Protein AF-Q6FP83-F1 (afdb_monomer_lite)

Organism: Candida glabrata (strain ATCC 2001 / BCRC 20586 / JCM 3761 / NBRC 0622 / NRRL Y-65 / CBS 138) (NCBI:txid284593)

Secondary structure (DSSP, 8-state):
-----SSHHHHHHHHHHHHHHHHHHHHHHHHHHHHHHHHHHHHHHHHHHHHHHHHHHHHHHHHHHHHHTTSSS---------------------------------------------------S-----HHHHHHHHHHHHHHHHHHHHHHHHHHHHHHHHHHHHT--SS-HHHHHHHHHHH-----HHHHHS---SSS---STT-HHHHHHHHHHHHHHHHHHHHHHHHHHHHHHTTTT--S--HHHHHHHHHHHHHHHHHHHHHHHHHHHHHHHHHHHHHHHHHHHHHHHHHHHHHHHHHHHHHHHHHHTTT-

Radius of gyration: 40.28 Å; chains: 1; bounding box: 97×78×116 Å

Sequence (316 aa):
MNDQEGDSDSELYEQYLEDRRRLQSREDAHEIQTSEEVLQRNLDETLSRVLRNWSQEIDNHHVRIRITGRRHENTNSNSHTNNSYNNGAATENRNNNYGNMLGINLPSHNSIGSNSNGVNQRTPFAQRPSFFRTLVRNLLVLNYLVLSLLFPFSLYNVLRSGFSTMTFSERDFTREILTYWYAIDTVDVISLIKPSTPETSDSGPGLGLLGKFHNIIVYYSLPIGEALLRRILNIDRSYTDTEEYPVSVGIYRMILGFFFRWYKKSIKIVTILVYLLYGIGGTTYLMIAGFFFSLCVGLTIVRRYKSTQQILSGLF

Foldseek 3Di:
DDDDPPCPVVVVVVVVVVVVVVVVVVVVVVVVVVVVVVVVVVVVVVVVVVVVVVVVVVVVVVVVVVVVVPPPPDDDDDDDDDDDDDDDDDDDDDDDDDDDDDDDDDDDDDDDDDDDPPDDDPPVPDPPVPVVVVVVVVVVVVVVVVCLVVVCVVLCVVLVVLCCVQCDPVDHPVVLLVCLVPVCPDPPLVCLVPVPPPPDDPPPPDNPVLVVLLVVLCVVCSVVSVVLVVVVVVLVVVPPPDPDDDPVSVVVNVVSVVVVVVVGVVSSVVSVVVSVCSSVVSVVVSVVVVVVSVVVSVVVVVVVVVVVVVVVVVVD

Structure (mmCIF, N/CA/C/O backbone):
data_AF-Q6FP83-F1
#
_entry.id   AF-Q6FP83-F1
#
loop_
_atom_site.group_PDB
_atom_site.id
_atom_site.type_symbol
_atom_site.label_atom_id
_atom_site.label_alt_id
_atom_site.label_comp_id
_atom_site.label_asym_id
_atom_site.label_entity_id
_atom_site.label_seq_id
_atom_site.pdbx_PDB_ins_code
_atom_site.Cartn_x
_atom_site.Cartn_y
_atom_site.Cartn_z
_atom_site.occupancy
_atom_site.B_iso_or_equiv
_atom_site.auth_seq_id
_atom_site.auth_comp_id
_atom_site.auth_asym_id
_atom_site.auth_atom_id
_atom_site.pdbx_PDB_model_num
ATOM 1 N N . MET A 1 1 ? 11.087 -46.315 59.057 1.00 45.75 1 MET A N 1
ATOM 2 C CA . MET A 1 1 ? 10.174 -47.213 58.322 1.00 45.75 1 MET A CA 1
ATOM 3 C C . MET A 1 1 ? 8.831 -46.514 58.304 1.00 45.75 1 MET A C 1
ATOM 5 O O . MET A 1 1 ? 8.312 -46.308 59.386 1.00 45.75 1 MET A O 1
ATOM 9 N N . ASN A 1 2 ? 8.252 -46.047 57.209 1.00 50.09 2 ASN A N 1
ATOM 10 C CA . ASN A 1 2 ? 8.616 -45.999 55.794 1.00 50.09 2 ASN A CA 1
ATOM 11 C C . ASN A 1 2 ? 7.761 -44.847 55.237 1.00 50.09 2 ASN A C 1
ATOM 13 O O . ASN A 1 2 ? 6.556 -45.024 55.128 1.00 50.09 2 ASN A O 1
ATOM 17 N N . ASP A 1 3 ? 8.362 -43.702 54.916 1.00 54.12 3 ASP A N 1
ATOM 18 C CA . ASP A 1 3 ? 7.678 -42.569 54.270 1.00 54.12 3 ASP A CA 1
ATOM 19 C C . ASP A 1 3 ? 8.275 -42.388 52.868 1.00 54.12 3 ASP A C 1
ATOM 21 O O . ASP A 1 3 ? 9.007 -41.437 52.603 1.00 54.12 3 ASP A O 1
ATOM 25 N N . GLN A 1 4 ? 8.069 -43.379 51.994 1.00 56.97 4 GLN A N 1
ATOM 26 C CA . GLN A 1 4 ? 8.695 -43.421 50.663 1.00 56.97 4 GLN A CA 1
ATOM 27 C C . GLN A 1 4 ? 7.754 -43.932 49.554 1.00 56.97 4 GLN A C 1
ATOM 29 O O . GLN A 1 4 ? 8.215 -44.451 48.546 1.00 56.97 4 GLN A O 1
ATOM 34 N N . GLU A 1 5 ? 6.435 -43.791 49.731 1.00 58.44 5 GLU A N 1
ATOM 35 C CA . GLU A 1 5 ? 5.413 -44.267 48.772 1.00 58.44 5 GLU A CA 1
ATOM 36 C C . GLU A 1 5 ? 4.682 -43.139 48.009 1.00 58.44 5 GLU A C 1
ATOM 38 O O . GLU A 1 5 ? 3.758 -43.413 47.254 1.00 58.44 5 GLU A O 1
ATOM 43 N N . GLY A 1 6 ? 5.089 -41.871 48.165 1.00 58.44 6 GLY A N 1
ATOM 44 C CA . GLY A 1 6 ? 4.377 -40.718 47.586 1.00 58.44 6 GLY A CA 1
ATOM 45 C C . GLY A 1 6 ? 4.839 -40.223 46.206 1.00 58.44 6 GLY A C 1
ATOM 46 O O . GLY A 1 6 ? 4.099 -39.471 45.579 1.00 58.44 6 GLY A O 1
ATOM 47 N N . ASP A 1 7 ? 6.024 -40.614 45.723 1.00 67.00 7 ASP A N 1
ATOM 48 C CA . ASP A 1 7 ? 6.615 -40.023 44.501 1.00 67.00 7 ASP A CA 1
ATOM 49 C C . ASP A 1 7 ? 6.247 -40.758 43.199 1.00 67.00 7 ASP A C 1
ATOM 51 O O . ASP A 1 7 ? 6.280 -40.164 42.121 1.00 67.00 7 ASP A O 1
ATOM 55 N N . SER A 1 8 ? 5.826 -42.027 43.273 1.00 74.06 8 SER A N 1
ATOM 56 C CA . SER A 1 8 ? 5.600 -42.847 42.070 1.00 74.06 8 SER A CA 1
ATOM 57 C C . SER A 1 8 ? 4.425 -42.368 41.207 1.00 74.06 8 SER A C 1
ATOM 59 O O . SER A 1 8 ? 4.464 -42.522 39.987 1.00 74.06 8 SER A O 1
ATOM 61 N N . ASP A 1 9 ? 3.385 -41.790 41.809 1.00 77.94 9 ASP A N 1
ATOM 62 C CA . ASP A 1 9 ? 2.198 -41.334 41.072 1.00 77.94 9 ASP A CA 1
ATOM 63 C C . ASP A 1 9 ? 2.436 -39.985 40.373 1.00 77.94 9 ASP A C 1
ATOM 65 O O . ASP A 1 9 ? 1.825 -39.694 39.341 1.00 77.94 9 ASP A O 1
ATOM 69 N N . SER A 1 10 ? 3.357 -39.173 40.904 1.00 82.81 10 SER A N 1
ATOM 70 C CA . SER A 1 10 ? 3.738 -37.892 40.303 1.00 82.81 10 SER A CA 1
ATOM 71 C C . SER A 1 10 ? 4.544 -38.101 39.021 1.00 82.81 10 SER A C 1
ATOM 73 O O . SER A 1 10 ? 4.262 -37.452 38.013 1.00 82.81 10 SER A O 1
ATOM 75 N N . GLU A 1 11 ? 5.491 -39.045 39.025 1.00 87.94 11 GLU A N 1
ATOM 76 C CA . GLU A 1 11 ? 6.290 -39.380 37.836 1.00 87.94 11 GLU A CA 1
ATOM 77 C C . GLU A 1 11 ? 5.415 -39.929 36.699 1.00 87.94 11 GLU A C 1
ATOM 79 O O . GLU A 1 11 ? 5.572 -39.548 35.538 1.00 87.94 11 GLU A O 1
ATOM 84 N N . LEU A 1 12 ? 4.428 -40.765 37.034 1.00 87.06 12 LEU A N 1
ATOM 85 C CA . LEU A 1 12 ? 3.508 -41.359 36.060 1.00 87.06 12 LEU A CA 1
ATOM 86 C C . LEU A 1 12 ? 2.598 -40.305 35.407 1.00 87.06 12 LEU A C 1
ATOM 88 O O . LEU A 1 12 ? 2.316 -40.366 34.206 1.00 87.06 12 LEU A O 1
ATOM 92 N N . TYR A 1 13 ? 2.167 -39.302 36.176 1.00 86.19 13 TYR A N 1
ATOM 93 C CA . TYR A 1 13 ? 1.385 -38.184 35.650 1.00 86.19 13 TYR A CA 1
ATOM 94 C C . TYR A 1 13 ? 2.222 -37.250 34.765 1.00 86.19 13 TYR A C 1
ATOM 96 O O . TYR A 1 13 ? 1.751 -36.799 33.717 1.00 86.19 13 TYR A O 1
ATOM 104 N N . GLU A 1 14 ? 3.471 -36.979 35.148 1.00 90.44 14 GLU A N 1
ATOM 105 C CA . GLU A 1 14 ? 4.378 -36.143 34.361 1.00 90.44 14 GLU A CA 1
ATOM 106 C C . GLU A 1 14 ? 4.742 -36.811 33.026 1.00 90.44 14 GLU A C 1
ATOM 108 O O . GLU A 1 14 ? 4.665 -36.169 31.974 1.00 90.44 14 GLU A O 1
ATOM 113 N N . GLN A 1 15 ? 4.982 -38.126 33.040 1.00 93.88 15 GLN A N 1
ATOM 114 C CA . GLN A 1 15 ? 5.195 -38.922 31.832 1.00 93.88 15 GLN A CA 1
ATOM 115 C C . GLN A 1 15 ? 3.973 -38.895 30.897 1.00 93.88 15 GLN A C 1
ATOM 117 O O . GLN A 1 15 ? 4.119 -38.706 29.688 1.00 93.88 15 GLN A O 1
ATOM 122 N N . TYR A 1 16 ? 2.756 -39.006 31.440 1.00 94.31 16 TYR A N 1
ATOM 123 C CA . TYR A 1 16 ? 1.525 -38.903 30.649 1.00 94.31 16 TYR A CA 1
ATOM 124 C C . TYR A 1 16 ? 1.357 -37.522 29.991 1.00 94.31 16 TYR A C 1
ATOM 126 O O . TYR A 1 16 ? 0.945 -37.420 28.831 1.00 94.31 16 TYR A O 1
ATOM 134 N N . LEU A 1 17 ? 1.687 -36.441 30.706 1.00 93.50 17 LEU A N 1
ATOM 135 C CA . LEU A 1 17 ? 1.636 -35.088 30.148 1.00 93.50 17 LEU A CA 1
ATOM 136 C C . LEU A 1 17 ? 2.657 -34.890 29.025 1.00 93.50 17 LEU A C 1
ATOM 138 O O . LEU A 1 17 ? 2.349 -34.207 28.043 1.00 93.50 17 LEU A O 1
ATOM 142 N N . GLU A 1 18 ? 3.850 -35.466 29.153 1.00 95.19 18 GLU A N 1
ATOM 143 C CA . GLU A 1 18 ? 4.883 -35.373 28.125 1.00 95.19 18 GLU A CA 1
ATOM 144 C C . GLU A 1 18 ? 4.493 -36.149 26.859 1.00 95.19 18 GLU A C 1
ATOM 146 O O . GLU A 1 18 ? 4.561 -35.594 25.757 1.00 95.19 18 GLU A O 1
ATOM 151 N N . ASP A 1 19 ? 3.981 -37.373 27.003 1.00 95.12 19 ASP A N 1
ATOM 152 C CA . ASP A 1 19 ? 3.487 -38.166 25.872 1.00 95.12 19 ASP A CA 1
ATOM 153 C C . ASP A 1 19 ? 2.321 -37.473 25.157 1.00 95.12 19 ASP A C 1
ATOM 155 O O . ASP A 1 19 ? 2.277 -37.433 23.923 1.00 95.12 19 ASP A O 1
ATOM 159 N N . ARG A 1 20 ? 1.420 -36.822 25.904 1.00 91.88 20 ARG A N 1
ATOM 160 C CA . ARG A 1 20 ? 0.328 -36.044 25.307 1.00 91.88 20 ARG A CA 1
ATOM 161 C C . ARG A 1 20 ? 0.839 -34.847 24.501 1.00 91.88 20 ARG A C 1
ATOM 163 O O . ARG A 1 20 ? 0.329 -34.598 23.410 1.00 91.88 20 ARG A O 1
ATOM 170 N N . ARG A 1 21 ? 1.861 -34.128 24.986 1.00 92.06 21 ARG A N 1
ATOM 171 C CA . ARG A 1 21 ? 2.485 -33.022 24.229 1.00 92.06 21 ARG A CA 1
ATOM 172 C C . ARG A 1 21 ? 3.183 -33.518 22.964 1.00 92.06 21 ARG A C 1
ATOM 174 O O . ARG A 1 21 ? 3.127 -32.836 21.946 1.00 92.06 21 ARG A O 1
ATOM 181 N N . ARG A 1 22 ? 3.822 -34.693 23.012 1.00 91.25 22 ARG A N 1
ATOM 182 C CA . ARG A 1 22 ? 4.475 -35.312 21.844 1.00 91.25 22 ARG A CA 1
ATOM 183 C C . ARG A 1 22 ? 3.477 -35.777 20.789 1.00 91.25 22 ARG A C 1
ATOM 185 O O . ARG A 1 22 ? 3.775 -35.693 19.604 1.00 91.25 22 ARG A O 1
ATOM 192 N N . LEU A 1 23 ? 2.311 -36.273 21.195 1.00 89.38 23 LEU A N 1
ATOM 193 C CA . LEU A 1 23 ? 1.243 -36.619 20.255 1.00 89.38 23 LEU A CA 1
ATOM 194 C C . LEU A 1 23 ? 0.670 -35.367 19.595 1.00 89.38 23 LEU A C 1
ATOM 196 O O . LEU A 1 23 ? 0.595 -35.310 18.372 1.00 89.38 23 LEU A O 1
ATOM 200 N N . GLN A 1 24 ? 0.379 -34.338 20.390 1.00 90.81 24 GLN A N 1
ATOM 201 C CA . GLN A 1 24 ? -0.173 -33.088 19.881 1.00 90.81 24 GLN A CA 1
ATOM 202 C C . GLN A 1 24 ? 0.783 -32.385 18.904 1.00 90.81 24 GLN A C 1
ATOM 204 O O . GLN A 1 24 ? 0.362 -31.961 17.836 1.00 90.81 24 GLN A O 1
ATOM 209 N N . SER A 1 25 ? 2.090 -32.356 19.189 1.00 86.12 25 SER A N 1
ATOM 210 C CA . SER A 1 25 ? 3.065 -31.765 18.261 1.00 86.12 25 SER A CA 1
ATOM 211 C C . SER A 1 25 ? 3.201 -32.533 16.940 1.00 86.12 25 SER A C 1
ATOM 213 O O . SER A 1 25 ? 3.532 -31.936 15.916 1.00 86.12 25 SER A O 1
ATOM 215 N N . ARG A 1 26 ? 2.939 -33.848 16.934 1.00 86.12 26 ARG A N 1
ATOM 216 C CA . ARG A 1 26 ? 2.910 -34.658 15.704 1.00 86.12 26 ARG A CA 1
ATOM 217 C C . ARG A 1 26 ? 1.626 -34.444 14.910 1.00 86.12 26 ARG A C 1
ATOM 219 O O . ARG A 1 26 ? 1.699 -34.419 13.685 1.00 86.12 26 ARG A O 1
ATOM 226 N N . GLU A 1 27 ? 0.489 -34.285 15.583 1.00 82.12 27 GLU A N 1
ATOM 227 C CA . GLU A 1 27 ? -0.784 -33.936 14.943 1.00 82.12 27 GLU A CA 1
ATOM 228 C C . GLU A 1 27 ? -0.704 -32.550 14.290 1.00 82.12 27 GLU A C 1
ATOM 230 O O . GLU A 1 27 ? -0.975 -32.440 13.095 1.00 82.12 27 GLU A O 1
ATOM 235 N N . ASP A 1 28 ? -0.193 -31.542 15.006 1.00 82.00 28 ASP A N 1
ATOM 236 C CA . ASP A 1 28 ? -0.003 -30.184 14.479 1.00 82.00 28 ASP A CA 1
ATOM 237 C C . ASP A 1 28 ? 0.947 -30.178 13.263 1.00 82.00 28 ASP A C 1
ATOM 239 O O . ASP A 1 28 ? 0.691 -29.516 12.257 1.00 82.00 28 ASP A O 1
ATOM 243 N N . ALA A 1 29 ? 2.035 -30.957 13.310 1.00 79.06 29 ALA A N 1
ATOM 244 C CA . ALA A 1 29 ? 2.966 -31.075 12.186 1.00 79.06 29 ALA A CA 1
ATOM 245 C C . ALA A 1 29 ? 2.329 -31.745 10.952 1.00 79.06 29 ALA A C 1
ATOM 247 O O . ALA A 1 29 ? 2.572 -31.313 9.823 1.00 79.06 29 ALA A O 1
ATOM 248 N N . HIS A 1 30 ? 1.493 -32.771 11.149 1.00 77.62 30 HIS A N 1
ATOM 249 C CA . HIS A 1 30 ? 0.765 -33.425 10.058 1.00 77.62 30 HIS A CA 1
ATOM 250 C C . HIS A 1 30 ? -0.338 -32.534 9.468 1.00 77.62 30 HIS A C 1
ATOM 252 O O . HIS A 1 30 ? -0.544 -32.547 8.251 1.00 77.62 30 HIS A O 1
ATOM 258 N N . GLU A 1 31 ? -1.027 -31.739 10.288 1.00 77.06 31 GLU A N 1
ATOM 259 C CA . GLU A 1 31 ? -2.046 -30.793 9.822 1.00 77.06 31 GLU A CA 1
ATOM 260 C C . GLU A 1 31 ? -1.419 -29.659 8.992 1.00 77.06 31 GLU A C 1
ATOM 262 O O . GLU A 1 31 ? -1.935 -29.304 7.931 1.00 77.06 31 GLU A O 1
ATOM 267 N N . ILE A 1 32 ? -0.244 -29.159 9.394 1.00 76.38 32 ILE A N 1
ATOM 268 C CA . ILE A 1 32 ? 0.507 -28.162 8.614 1.00 76.38 32 ILE A CA 1
ATOM 269 C C . ILE A 1 32 ? 0.953 -28.744 7.266 1.00 76.38 32 ILE A C 1
ATOM 271 O O . ILE A 1 32 ? 0.739 -28.114 6.230 1.00 76.38 32 ILE A O 1
ATOM 275 N N . GLN A 1 33 ? 1.509 -29.960 7.255 1.00 75.62 33 GLN A N 1
ATOM 276 C CA . GLN A 1 33 ? 2.001 -30.585 6.025 1.00 75.62 33 GLN A CA 1
ATOM 277 C C . GLN A 1 33 ? 0.866 -30.888 5.032 1.00 75.62 33 GLN A C 1
ATOM 279 O O . GLN A 1 33 ? 0.992 -30.631 3.836 1.00 75.62 33 GLN A O 1
ATOM 284 N N . THR A 1 34 ? -0.275 -31.379 5.523 1.00 76.69 34 THR A N 1
ATOM 285 C CA . THR A 1 34 ? -1.450 -31.644 4.675 1.00 76.69 34 THR A CA 1
ATOM 286 C C . THR A 1 34 ? -2.093 -30.359 4.153 1.00 76.69 34 THR A C 1
ATOM 288 O O . THR A 1 34 ? -2.501 -30.311 2.992 1.00 76.69 34 THR A O 1
ATOM 291 N N . SER A 1 35 ? -2.138 -29.294 4.959 1.00 80.00 35 SER A N 1
ATOM 292 C CA . SER A 1 35 ? -2.619 -27.975 4.530 1.00 80.00 35 SER A CA 1
ATOM 293 C C . SER A 1 35 ? -1.749 -27.381 3.417 1.00 80.00 35 SER A C 1
ATOM 295 O O . SER A 1 35 ? -2.275 -26.863 2.430 1.00 80.00 35 SER A O 1
ATOM 297 N N . GLU A 1 36 ? -0.424 -27.519 3.518 1.00 80.25 36 GLU A N 1
ATOM 298 C CA . GLU A 1 36 ? 0.512 -27.014 2.512 1.00 80.25 36 GLU A CA 1
ATOM 299 C C . GLU A 1 36 ? 0.402 -27.772 1.180 1.00 80.25 36 GLU A C 1
ATOM 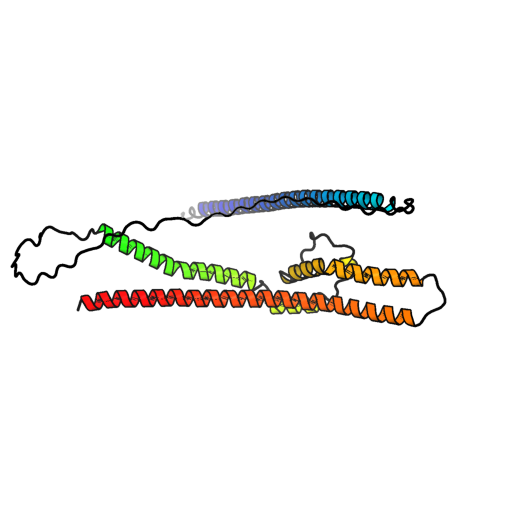301 O O . GLU A 1 36 ? 0.316 -27.143 0.123 1.00 80.25 36 GLU A O 1
ATOM 306 N N . GLU A 1 37 ? 0.304 -29.105 1.210 1.00 83.25 37 GLU A N 1
ATOM 307 C CA . GLU A 1 37 ? 0.103 -29.916 0.000 1.00 83.25 37 GLU A CA 1
ATOM 308 C C . GLU A 1 37 ? -1.227 -29.593 -0.700 1.00 83.25 37 GLU A C 1
ATOM 310 O O . GLU A 1 37 ? -1.285 -29.484 -1.929 1.00 83.25 37 GLU A O 1
ATOM 315 N N . VAL A 1 38 ? -2.306 -29.396 0.068 1.00 81.81 38 VAL A N 1
ATOM 316 C CA . VAL A 1 38 ? -3.616 -29.004 -0.478 1.00 81.81 38 VAL A CA 1
ATOM 317 C C . VAL A 1 38 ? -3.562 -27.597 -1.075 1.00 81.81 38 VAL A C 1
ATOM 319 O O . VAL A 1 38 ? -4.136 -27.362 -2.144 1.00 81.81 38 VAL A O 1
ATOM 322 N N . LEU A 1 39 ? -2.852 -26.666 -0.430 1.00 84.19 39 LEU A N 1
ATOM 323 C CA . LEU A 1 39 ? -2.671 -25.309 -0.938 1.00 84.19 39 LEU A CA 1
ATOM 324 C C . LEU A 1 39 ? -1.883 -25.315 -2.254 1.00 84.19 39 LEU A C 1
ATOM 326 O O . LEU A 1 39 ? -2.347 -24.727 -3.230 1.00 84.19 39 LEU A O 1
ATOM 330 N N . GLN A 1 40 ? -0.750 -26.023 -2.310 1.00 87.06 40 GLN A N 1
ATOM 331 C CA . GLN A 1 40 ? 0.076 -26.141 -3.517 1.00 87.06 40 GLN A CA 1
ATOM 332 C C . GLN A 1 40 ? -0.704 -26.768 -4.678 1.00 87.06 40 GLN A C 1
ATOM 334 O O . GLN A 1 40 ? -0.650 -26.270 -5.801 1.00 87.06 40 GLN A O 1
ATOM 339 N N . ARG A 1 41 ? -1.501 -27.809 -4.411 1.00 89.19 41 ARG A N 1
ATOM 340 C CA . ARG A 1 41 ? -2.322 -28.463 -5.438 1.00 89.19 41 ARG A CA 1
ATOM 341 C C . ARG A 1 41 ? -3.400 -27.536 -6.004 1.00 89.19 41 ARG A C 1
ATOM 343 O O . ARG A 1 41 ? -3.589 -27.489 -7.217 1.00 89.19 41 ARG A O 1
ATOM 350 N N . ASN A 1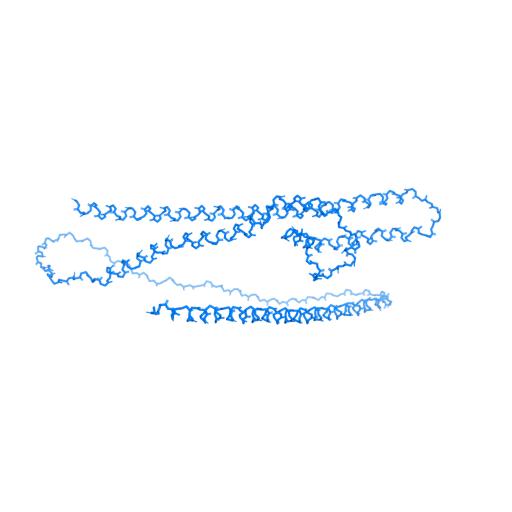 42 ? -4.083 -26.781 -5.142 1.00 86.94 42 ASN A N 1
ATOM 351 C CA . ASN A 1 42 ? -5.090 -25.804 -5.570 1.00 86.94 42 ASN A CA 1
ATOM 352 C C . ASN A 1 42 ? -4.472 -24.657 -6.379 1.00 86.94 42 ASN A C 1
ATOM 354 O O . ASN A 1 42 ? -5.079 -24.161 -7.333 1.00 86.94 42 ASN A O 1
ATOM 358 N N . LEU A 1 43 ? -3.270 -24.234 -5.997 1.00 86.50 43 LEU A N 1
ATOM 359 C CA . LEU A 1 43 ? -2.525 -23.178 -6.664 1.00 86.50 43 LEU A CA 1
ATOM 360 C C . LEU A 1 43 ? -2.118 -23.607 -8.081 1.00 86.50 43 LEU A C 1
ATOM 362 O O . LEU A 1 43 ? -2.425 -22.905 -9.044 1.00 86.50 43 LEU A O 1
ATOM 366 N N . ASP A 1 44 ? -1.557 -24.810 -8.220 1.00 89.25 44 ASP A N 1
ATOM 367 C CA . ASP A 1 44 ? -1.149 -25.384 -9.505 1.00 89.25 44 ASP A CA 1
ATOM 368 C C . ASP A 1 44 ? -2.355 -25.630 -10.432 1.00 89.25 44 ASP A C 1
ATOM 370 O O . ASP A 1 44 ? -2.336 -25.325 -11.632 1.00 89.25 44 ASP A O 1
ATOM 374 N N . GLU A 1 45 ? -3.485 -26.080 -9.876 1.00 91.50 45 GLU A N 1
ATOM 375 C CA . GLU A 1 45 ? -4.728 -26.219 -10.638 1.00 91.50 45 GLU A CA 1
ATOM 376 C C . GLU A 1 45 ? -5.270 -24.857 -11.113 1.00 91.50 45 GLU A C 1
ATOM 378 O O . GLU A 1 45 ? -5.763 -24.725 -12.238 1.00 91.50 45 GLU A O 1
ATOM 383 N N . THR A 1 46 ? -5.138 -23.812 -10.295 1.00 88.31 46 THR A N 1
ATOM 384 C CA . THR A 1 46 ? -5.576 -22.457 -10.653 1.00 88.31 46 THR A CA 1
ATOM 385 C C . THR A 1 46 ? -4.673 -21.847 -11.725 1.00 88.31 46 THR A C 1
ATOM 387 O O . THR A 1 46 ? -5.173 -21.336 -12.731 1.00 88.31 46 THR A O 1
ATOM 390 N N . LEU A 1 47 ? -3.351 -21.961 -11.574 1.00 86.50 47 LEU A N 1
ATOM 391 C CA . LEU A 1 47 ? -2.371 -21.498 -12.558 1.00 86.50 47 LEU A CA 1
ATOM 392 C C . LEU A 1 47 ? -2.560 -22.190 -13.907 1.00 86.50 47 LEU A C 1
ATOM 394 O O . LEU A 1 47 ? -2.630 -21.530 -14.945 1.00 86.50 47 LEU A O 1
ATOM 398 N N . SER A 1 48 ? -2.728 -23.510 -13.906 1.00 90.81 48 SER A N 1
ATOM 399 C CA . SER A 1 48 ? -2.931 -24.277 -15.136 1.00 90.81 48 SER A CA 1
ATOM 400 C C . SER A 1 48 ? -4.280 -23.995 -15.813 1.00 90.81 48 SER A C 1
ATOM 402 O O . SER A 1 48 ? -4.390 -24.135 -17.037 1.00 90.81 48 SER A O 1
ATOM 404 N N . ARG A 1 49 ? -5.310 -23.554 -15.075 1.00 90.31 49 ARG A N 1
ATOM 405 C CA . ARG A 1 49 ? -6.553 -23.014 -15.661 1.00 90.31 49 ARG A CA 1
ATOM 406 C C . ARG A 1 49 ? -6.330 -21.641 -16.295 1.00 90.31 49 ARG A C 1
ATOM 408 O O . ARG A 1 49 ? -6.762 -21.429 -17.426 1.00 90.31 49 ARG A O 1
ATOM 415 N N . VAL A 1 50 ? -5.629 -20.733 -15.614 1.00 86.62 50 VAL A N 1
ATOM 416 C CA . VAL A 1 50 ? -5.339 -19.381 -16.129 1.00 86.62 50 VAL A CA 1
ATOM 417 C C . VAL A 1 50 ? -4.473 -19.443 -17.388 1.00 86.62 50 VAL A C 1
ATOM 419 O O . VAL A 1 50 ? -4.804 -18.798 -18.382 1.00 86.62 50 VAL A O 1
ATOM 422 N N . LEU A 1 51 ? -3.422 -20.267 -17.385 1.00 87.81 51 LEU A N 1
ATOM 423 C CA . LEU A 1 51 ? -2.533 -20.452 -18.534 1.00 87.81 51 LEU A CA 1
ATOM 424 C C . LEU A 1 51 ? -3.268 -21.031 -19.748 1.00 87.81 51 LEU A C 1
ATOM 426 O O . LEU A 1 51 ? -3.072 -20.554 -20.865 1.00 87.81 51 LEU A O 1
ATOM 430 N N . ARG A 1 52 ? -4.161 -22.010 -19.542 1.00 90.56 52 ARG A N 1
ATOM 431 C CA . ARG A 1 52 ? -5.007 -22.545 -20.622 1.00 90.56 52 ARG A CA 1
ATOM 432 C C . ARG A 1 52 ? -5.929 -21.480 -21.205 1.00 90.56 52 ARG A C 1
ATOM 434 O O . ARG A 1 52 ? -6.029 -21.374 -22.425 1.00 90.56 52 ARG A O 1
ATOM 441 N N . ASN A 1 53 ? -6.546 -20.668 -20.350 1.00 92.50 53 ASN A N 1
ATOM 442 C CA . ASN A 1 53 ? -7.441 -19.602 -20.790 1.00 92.50 53 ASN A CA 1
ATOM 443 C C . ASN A 1 53 ? -6.686 -18.531 -21.602 1.00 92.50 53 ASN A C 1
ATOM 445 O O . ASN A 1 53 ? -7.149 -18.101 -22.653 1.00 92.50 53 ASN A O 1
ATOM 449 N N . TRP A 1 54 ? -5.476 -18.163 -21.168 1.00 84.00 54 TRP A N 1
ATOM 450 C CA . TRP A 1 54 ? -4.607 -17.234 -21.898 1.00 84.00 54 TRP A CA 1
ATOM 451 C C . TRP A 1 54 ? -4.144 -17.781 -23.249 1.00 84.00 54 TRP A C 1
ATOM 453 O O . TRP A 1 54 ? -4.172 -17.054 -24.240 1.00 84.00 54 TRP A O 1
ATOM 463 N N . SER A 1 55 ? -3.746 -19.055 -23.310 1.00 89.06 55 SER A N 1
ATOM 464 C CA . SER A 1 55 ? -3.362 -19.691 -24.575 1.00 89.06 55 SER A CA 1
ATOM 465 C C . SER A 1 55 ? -4.514 -19.654 -25.580 1.00 89.06 55 SER A C 1
ATOM 467 O O . SER A 1 55 ? -4.313 -19.297 -26.738 1.00 89.06 55 SER A O 1
ATOM 469 N N . GLN A 1 56 ? -5.734 -19.950 -25.122 1.00 91.31 56 GLN A N 1
ATOM 470 C CA . GLN A 1 56 ? -6.929 -19.919 -25.960 1.00 91.31 56 GLN A CA 1
ATOM 471 C C . GLN A 1 56 ? -7.260 -18.497 -26.453 1.00 91.31 56 GLN A C 1
ATOM 473 O O . GLN A 1 56 ? -7.658 -18.318 -27.605 1.00 91.31 56 GLN A O 1
ATOM 478 N N . GLU A 1 57 ? -7.053 -17.475 -25.619 1.00 85.81 57 GLU A N 1
ATOM 479 C CA . GLU A 1 57 ? -7.257 -16.069 -25.991 1.00 85.81 57 GLU A CA 1
ATOM 480 C C . GLU A 1 57 ? -6.250 -15.604 -27.063 1.00 85.81 57 GLU A C 1
ATOM 482 O O . GLU A 1 57 ? -6.623 -14.923 -28.022 1.00 85.81 57 GLU A O 1
ATOM 487 N N . ILE A 1 58 ? -4.980 -16.015 -26.949 1.00 79.56 58 ILE A N 1
ATOM 488 C CA . ILE A 1 58 ? -3.927 -15.704 -27.931 1.00 79.56 58 ILE A CA 1
ATOM 489 C C . ILE A 1 58 ? -4.240 -16.346 -29.288 1.00 79.56 58 ILE A C 1
ATOM 491 O O . ILE A 1 58 ? -4.147 -15.673 -30.322 1.00 79.56 58 ILE A O 1
ATOM 495 N N . ASP A 1 59 ? -4.667 -17.610 -29.295 1.00 83.62 59 ASP A N 1
ATOM 496 C CA . ASP A 1 59 ? -5.047 -18.313 -30.523 1.00 83.62 59 ASP A CA 1
ATOM 497 C C . ASP A 1 59 ? -6.252 -17.642 -31.202 1.00 83.62 59 ASP A C 1
ATOM 499 O O . ASP A 1 59 ? -6.236 -17.389 -32.414 1.00 83.62 59 ASP A O 1
ATOM 503 N N . ASN A 1 60 ? -7.259 -17.237 -30.421 1.00 79.19 60 ASN A N 1
ATOM 504 C CA . ASN A 1 60 ? -8.413 -16.486 -30.923 1.00 79.19 60 ASN A CA 1
ATOM 505 C C . ASN A 1 60 ? -8.010 -15.127 -31.526 1.00 79.19 60 ASN A C 1
ATOM 507 O O . ASN A 1 60 ? -8.521 -14.730 -32.581 1.00 79.19 60 ASN A O 1
ATOM 511 N N . HIS A 1 61 ? -7.059 -14.420 -30.910 1.00 74.31 61 HIS A N 1
ATOM 512 C CA . HIS A 1 61 ? -6.542 -13.157 -31.438 1.00 74.31 61 HIS A CA 1
ATOM 513 C C . HIS A 1 61 ? -5.750 -13.335 -32.741 1.00 74.31 61 HIS A C 1
ATOM 515 O O . HIS A 1 61 ? -5.911 -12.531 -33.668 1.00 74.31 61 HIS A O 1
ATOM 521 N N . HIS A 1 62 ? -4.954 -14.400 -32.871 1.00 68.38 62 HIS A N 1
ATOM 522 C CA . HIS A 1 62 ? -4.219 -14.688 -34.106 1.00 68.38 62 HIS A CA 1
ATOM 523 C C . HIS A 1 62 ? -5.139 -15.029 -35.284 1.00 68.38 62 HIS A C 1
ATOM 525 O O . HIS A 1 62 ? -4.888 -14.585 -36.412 1.00 68.38 62 HIS A O 1
ATOM 531 N N . VAL A 1 63 ? -6.241 -15.745 -35.039 1.00 66.69 63 VAL A N 1
ATOM 532 C CA . VAL A 1 63 ? -7.259 -16.015 -36.068 1.00 66.69 63 VAL A CA 1
ATOM 533 C C . VAL A 1 63 ? -7.934 -14.718 -36.521 1.00 66.69 63 VAL A C 1
ATOM 535 O O . VAL A 1 63 ? -8.132 -14.510 -37.721 1.00 66.69 63 VAL A O 1
ATOM 538 N N . ARG A 1 64 ? -8.209 -13.792 -35.594 1.00 57.47 64 ARG A N 1
ATOM 539 C CA . ARG A 1 64 ? -8.860 -12.514 -35.915 1.00 57.47 64 ARG A CA 1
ATOM 540 C C . ARG A 1 64 ? -7.999 -11.613 -36.807 1.00 57.47 64 ARG A C 1
ATOM 542 O O . ARG A 1 64 ? -8.540 -10.974 -37.703 1.00 57.47 64 ARG A O 1
ATOM 549 N N . ILE A 1 65 ? -6.675 -11.610 -36.624 1.00 58.91 65 ILE A N 1
ATOM 550 C CA . ILE A 1 65 ? -5.736 -10.804 -37.431 1.00 58.91 65 ILE A CA 1
ATOM 551 C C . ILE A 1 65 ? -5.570 -11.367 -38.856 1.00 58.91 65 ILE A C 1
ATOM 553 O O . ILE A 1 65 ? -5.425 -10.603 -39.813 1.00 58.91 65 ILE A O 1
ATOM 557 N N . ARG A 1 66 ? -5.659 -12.692 -39.048 1.00 54.62 66 ARG A N 1
ATOM 558 C CA . ARG A 1 66 ? -5.602 -13.295 -40.397 1.00 54.62 66 ARG A CA 1
ATOM 559 C C . ARG A 1 66 ? -6.823 -12.976 -41.261 1.00 54.62 66 ARG A C 1
ATOM 561 O O . ARG A 1 66 ? -6.688 -12.914 -42.481 1.00 54.62 66 ARG A O 1
ATOM 568 N N . ILE A 1 67 ? -7.993 -12.759 -40.661 1.00 55.16 67 ILE A N 1
ATOM 569 C CA . ILE A 1 67 ? -9.230 -12.483 -41.409 1.00 55.16 67 ILE A CA 1
ATOM 570 C C . ILE A 1 67 ? -9.277 -11.021 -41.891 1.00 55.16 67 ILE A C 1
ATOM 572 O O . ILE A 1 67 ? -9.773 -10.754 -42.984 1.00 55.16 67 ILE A O 1
ATOM 576 N N . THR A 1 68 ? -8.691 -10.074 -41.153 1.00 51.91 68 THR A N 1
ATOM 577 C CA . THR A 1 68 ? -8.578 -8.667 -41.585 1.00 51.91 68 THR A CA 1
ATOM 578 C C . THR A 1 68 ? -7.441 -8.416 -42.579 1.00 51.91 68 THR A C 1
ATOM 580 O O . THR A 1 68 ? -7.546 -7.499 -43.388 1.00 51.91 68 THR A O 1
ATOM 583 N N . GLY A 1 69 ? -6.390 -9.244 -42.591 1.00 48.22 69 GLY A N 1
ATOM 584 C CA . GLY A 1 69 ? -5.256 -9.098 -43.516 1.00 48.22 69 GLY A CA 1
ATOM 585 C C . GLY A 1 69 ? -5.503 -9.559 -44.960 1.00 48.22 69 GLY A C 1
ATOM 586 O O . GLY A 1 69 ? -4.687 -9.275 -45.829 1.00 48.22 69 GLY A O 1
ATOM 587 N N . ARG A 1 70 ? -6.616 -10.252 -45.248 1.00 45.09 70 ARG A N 1
ATOM 588 C CA . ARG A 1 70 ? -6.915 -10.810 -46.586 1.00 45.09 70 ARG A CA 1
ATOM 589 C C . ARG A 1 70 ? -8.059 -10.102 -47.324 1.00 45.09 70 ARG A C 1
ATOM 591 O O . ARG A 1 70 ? -8.594 -10.644 -48.284 1.00 45.09 70 ARG A O 1
ATOM 598 N N . ARG A 1 71 ? -8.445 -8.899 -46.878 1.00 46.16 71 ARG A N 1
ATOM 599 C CA . ARG A 1 71 ? -9.547 -8.104 -47.457 1.00 46.16 71 ARG A CA 1
ATOM 600 C C . ARG A 1 71 ? -9.094 -6.740 -47.999 1.00 46.16 71 ARG A C 1
ATOM 602 O O . ARG A 1 71 ? -9.862 -5.787 -47.967 1.00 46.16 71 ARG A O 1
ATOM 609 N N . HIS A 1 72 ? -7.853 -6.651 -48.481 1.00 45.22 72 HIS A N 1
ATOM 610 C CA . HIS A 1 72 ? -7.317 -5.458 -49.152 1.00 45.22 72 HIS A CA 1
ATOM 611 C C . HIS A 1 72 ? -6.809 -5.713 -50.578 1.00 45.22 72 HIS A C 1
ATOM 613 O O . HIS A 1 72 ? -6.127 -4.869 -51.148 1.00 45.22 72 HIS A O 1
ATOM 619 N N . GLU A 1 73 ? -7.210 -6.825 -51.191 1.00 48.50 73 GLU A N 1
ATOM 620 C CA . GLU A 1 73 ? -7.141 -6.975 -52.640 1.00 48.50 73 GLU A CA 1
ATOM 621 C C . GLU A 1 73 ? -8.561 -7.025 -53.193 1.00 48.50 73 GLU A C 1
ATOM 623 O O . GLU A 1 73 ? -9.341 -7.920 -52.876 1.00 48.50 73 GLU A O 1
ATOM 628 N N . ASN A 1 74 ? -8.843 -6.050 -54.055 1.00 51.38 74 ASN A N 1
ATOM 629 C CA . ASN A 1 74 ? -9.938 -6.036 -55.011 1.00 51.38 74 ASN A CA 1
ATOM 630 C C . ASN A 1 74 ? -11.310 -5.542 -54.512 1.00 51.38 74 ASN A C 1
ATOM 632 O O . ASN A 1 74 ? -12.239 -6.322 -54.347 1.00 51.38 74 ASN A O 1
ATOM 636 N N . THR A 1 75 ? -11.478 -4.217 -54.423 1.00 45.50 75 THR A N 1
ATOM 637 C CA . THR A 1 75 ? -12.712 -3.581 -54.921 1.00 45.50 75 THR A CA 1
ATOM 638 C C . THR A 1 75 ? -12.418 -2.192 -55.464 1.00 45.50 75 THR A C 1
ATOM 640 O O . THR A 1 75 ? -12.199 -1.227 -54.734 1.00 45.50 75 THR A O 1
ATOM 643 N N . ASN A 1 76 ? -12.415 -2.170 -56.790 1.00 44.50 76 ASN A N 1
ATOM 644 C CA . ASN A 1 76 ? -12.521 -1.033 -57.674 1.00 44.50 76 ASN A CA 1
ATOM 645 C C . ASN A 1 76 ? -13.782 -0.200 -57.371 1.00 44.50 76 ASN A C 1
ATOM 647 O O . ASN A 1 76 ? -14.799 -0.713 -56.903 1.00 44.50 76 ASN A O 1
ATOM 651 N N . SER A 1 77 ? -13.665 1.083 -57.679 1.00 47.69 77 SER A N 1
ATOM 652 C CA . SER A 1 77 ? -14.671 2.137 -57.718 1.00 47.69 77 SER A CA 1
ATOM 653 C C . SER A 1 77 ? -16.090 1.673 -58.066 1.00 47.69 77 SER A C 1
ATOM 655 O O . SER A 1 77 ? -16.316 1.111 -59.133 1.00 47.69 77 SER A O 1
ATOM 657 N N . ASN A 1 78 ? -17.061 2.016 -57.216 1.00 41.38 78 ASN A N 1
ATOM 658 C CA . ASN A 1 78 ? -18.295 2.642 -57.684 1.00 41.38 78 ASN A CA 1
ATOM 659 C C . ASN A 1 78 ? -19.056 3.303 -56.532 1.00 41.38 78 ASN A C 1
ATOM 661 O O . ASN A 1 78 ? -19.463 2.681 -55.554 1.00 41.38 78 ASN A O 1
ATOM 665 N N . SER A 1 79 ? -19.244 4.605 -56.701 1.00 49.38 79 SER A N 1
ATOM 666 C CA . SER A 1 79 ? -20.225 5.447 -56.037 1.00 49.38 79 SER A CA 1
ATOM 667 C C . SER A 1 79 ? -21.623 4.836 -56.084 1.00 49.38 79 SER A C 1
ATOM 669 O O . SER A 1 79 ? -22.105 4.568 -57.179 1.00 49.38 79 SER A O 1
ATOM 671 N N . HIS A 1 80 ? -22.316 4.762 -54.949 1.00 38.78 80 HIS A N 1
ATOM 672 C CA . HIS A 1 80 ? -23.757 5.012 -54.889 1.00 38.78 80 HIS A CA 1
ATOM 673 C C . HIS A 1 80 ? -24.155 5.471 -53.484 1.00 38.78 80 HIS A C 1
ATOM 675 O O . HIS A 1 80 ? -24.173 4.720 -52.513 1.00 38.78 80 HIS A O 1
ATOM 681 N N . THR A 1 81 ? -24.464 6.761 -53.418 1.00 47.03 81 THR A N 1
ATOM 682 C CA . THR A 1 81 ? -25.385 7.376 -52.470 1.00 47.03 81 THR A CA 1
ATOM 683 C C . THR A 1 81 ? -26.693 6.593 -52.429 1.00 47.03 81 THR A C 1
ATOM 685 O O . THR A 1 81 ? -27.282 6.377 -53.484 1.00 47.03 81 THR A O 1
ATOM 688 N N . ASN A 1 82 ? -27.187 6.249 -51.240 1.00 40.97 82 ASN A N 1
ATOM 689 C CA . ASN A 1 82 ? -28.626 6.162 -51.014 1.00 40.97 82 ASN A CA 1
ATOM 690 C C . ASN A 1 82 ? -28.977 6.398 -49.544 1.00 40.97 82 ASN A C 1
ATOM 692 O O . ASN A 1 82 ? -28.518 5.702 -48.641 1.00 40.97 82 ASN A O 1
ATOM 696 N N . ASN A 1 83 ? -29.819 7.415 -49.366 1.00 47.47 83 ASN A N 1
ATOM 697 C CA . ASN A 1 83 ? -30.631 7.686 -48.192 1.00 47.47 83 ASN A CA 1
ATOM 698 C C . ASN A 1 83 ? -31.391 6.435 -47.739 1.00 47.47 83 ASN A C 1
ATOM 700 O O . ASN A 1 83 ? -31.974 5.730 -48.562 1.00 47.47 83 ASN A O 1
ATOM 704 N N . SER A 1 84 ? -31.542 6.269 -46.426 1.00 40.22 84 SER A N 1
ATOM 705 C CA . SER A 1 84 ? -32.754 5.657 -45.890 1.00 40.22 84 SER A CA 1
ATOM 706 C C . SER A 1 84 ? -33.122 6.294 -44.554 1.00 40.22 84 SER A C 1
ATOM 708 O O . SER A 1 84 ? -32.439 6.137 -43.544 1.00 40.22 84 SER A O 1
ATOM 710 N N . TYR A 1 85 ? -34.201 7.069 -44.619 1.00 45.78 85 TYR A N 1
ATOM 711 C CA . TYR A 1 85 ? -35.029 7.500 -43.505 1.00 45.78 85 TYR A CA 1
ATOM 712 C C . TYR A 1 85 ? -35.740 6.288 -42.883 1.00 45.78 85 TYR A C 1
ATOM 714 O O . TYR A 1 85 ? -36.323 5.489 -43.608 1.00 45.78 85 TYR A O 1
ATOM 722 N N . ASN A 1 86 ? -35.783 6.222 -41.551 1.00 45.66 86 ASN A N 1
ATOM 723 C CA . ASN A 1 86 ? -36.869 5.607 -40.772 1.00 45.66 86 ASN A CA 1
ATOM 724 C C . ASN A 1 86 ? -36.778 6.190 -39.347 1.00 45.66 86 ASN A C 1
ATOM 726 O O . ASN A 1 86 ? -35.769 5.991 -38.682 1.00 45.66 86 ASN A O 1
ATOM 730 N N . ASN A 1 87 ? -37.607 7.151 -38.925 1.00 43.28 87 ASN A N 1
ATOM 731 C CA . ASN A 1 87 ? -39.030 7.093 -38.543 1.00 43.28 87 ASN A CA 1
ATOM 732 C C . ASN A 1 87 ? -39.401 6.011 -37.511 1.00 43.28 87 ASN A C 1
ATOM 734 O O . ASN A 1 87 ? -39.233 4.822 -37.755 1.00 43.28 87 ASN A O 1
ATOM 738 N N . GLY A 1 88 ? -39.987 6.479 -36.398 1.00 40.22 88 GLY A N 1
ATOM 739 C CA . GLY A 1 88 ? -40.596 5.708 -35.302 1.00 40.22 88 GLY A CA 1
ATOM 740 C C . GLY A 1 88 ? -40.192 6.293 -33.937 1.00 40.22 88 GLY A C 1
ATOM 741 O O . GLY A 1 88 ? -39.154 5.916 -33.417 1.00 40.22 88 GLY A O 1
ATOM 742 N N . ALA A 1 89 ? -40.784 7.367 -33.397 1.00 41.41 89 ALA A N 1
ATOM 743 C CA . ALA A 1 89 ? -42.168 7.572 -32.931 1.00 41.41 89 ALA A CA 1
ATOM 744 C C . ALA A 1 89 ? -42.585 6.659 -31.752 1.00 41.41 89 ALA A C 1
ATOM 746 O O . ALA A 1 89 ? -42.872 5.489 -31.973 1.00 41.41 89 ALA A O 1
ATOM 747 N N . ALA A 1 90 ? -42.632 7.235 -30.537 1.00 46.72 90 ALA A N 1
ATOM 748 C CA . ALA A 1 90 ? -43.524 6.935 -29.390 1.00 46.72 90 ALA A CA 1
ATOM 749 C C . ALA A 1 90 ? -43.020 7.751 -28.167 1.00 46.72 90 ALA A C 1
ATOM 751 O O . ALA A 1 90 ? -41.981 7.425 -27.607 1.00 46.72 90 ALA A O 1
ATOM 752 N N . THR A 1 91 ? -43.473 8.974 -27.864 1.00 43.53 91 THR A N 1
ATOM 753 C CA . THR A 1 91 ? -44.683 9.378 -27.103 1.00 43.53 91 THR A CA 1
ATOM 754 C C . THR A 1 91 ? -45.153 8.446 -25.979 1.00 43.53 91 THR A C 1
ATOM 756 O O . THR A 1 91 ? -45.860 7.486 -26.246 1.00 43.53 91 THR A O 1
ATOM 759 N N . GLU A 1 92 ? -44.873 8.844 -24.732 1.00 44.03 92 GLU A N 1
ATOM 760 C CA . GLU A 1 92 ? -45.669 8.647 -23.497 1.00 44.03 92 GLU A CA 1
ATOM 761 C C . GLU A 1 92 ? -45.015 9.581 -22.451 1.00 44.03 92 GLU A C 1
ATOM 763 O O . GLU A 1 92 ? -43.880 9.351 -22.056 1.00 44.03 92 GLU A O 1
ATOM 768 N N . ASN A 1 93 ? -45.482 10.777 -22.080 1.00 46.84 93 ASN A N 1
ATOM 769 C CA . ASN A 1 93 ? -46.775 11.284 -21.605 1.00 46.84 93 ASN A CA 1
ATOM 770 C C . ASN A 1 93 ? -47.519 10.409 -20.574 1.00 46.84 93 ASN A C 1
ATOM 772 O O . ASN A 1 93 ? -48.481 9.722 -20.899 1.00 46.84 93 ASN A O 1
ATOM 776 N N . ARG A 1 94 ? -47.108 10.520 -19.304 1.00 44.69 94 ARG A N 1
ATOM 777 C CA . ARG A 1 94 ? -47.936 10.264 -18.109 1.00 44.69 94 ARG A CA 1
ATOM 778 C C . ARG A 1 94 ? -47.765 11.464 -17.175 1.00 44.69 94 ARG A C 1
ATOM 780 O O . ARG A 1 94 ? -46.709 11.639 -16.586 1.00 44.69 94 ARG A O 1
ATOM 787 N N . ASN A 1 95 ? -48.615 12.475 -17.297 1.00 41.75 95 ASN A N 1
ATOM 788 C CA . ASN A 1 95 ? -49.954 12.610 -16.719 1.00 41.75 95 ASN A CA 1
ATOM 789 C C . ASN A 1 95 ? -49.941 12.775 -15.189 1.00 41.75 95 ASN A C 1
ATOM 791 O O . ASN A 1 95 ? -49.769 11.824 -14.429 1.00 41.75 95 ASN A O 1
ATOM 795 N N . ASN A 1 96 ? -50.173 14.026 -14.791 1.00 50.62 96 ASN A N 1
ATOM 796 C CA . ASN A 1 96 ? -50.728 14.441 -13.511 1.00 50.62 96 ASN A CA 1
ATOM 797 C C . ASN A 1 96 ? -52.060 13.717 -13.271 1.00 50.62 96 ASN A C 1
ATOM 799 O O . ASN A 1 96 ? -52.871 13.694 -14.193 1.00 50.62 96 ASN A O 1
ATOM 803 N N . ASN A 1 97 ? -52.341 13.234 -12.052 1.00 45.97 97 ASN A N 1
ATOM 804 C CA . ASN A 1 97 ? -53.634 13.525 -11.424 1.00 45.97 97 ASN A CA 1
ATOM 805 C C . ASN A 1 97 ? -53.860 13.016 -9.994 1.00 45.97 97 ASN A C 1
ATOM 807 O O . ASN A 1 97 ? -53.553 11.881 -9.657 1.00 45.97 97 ASN A O 1
ATOM 811 N N . TYR A 1 98 ? -54.545 13.903 -9.265 1.00 40.69 98 TYR A N 1
ATOM 812 C CA . TYR A 1 98 ? -55.532 13.731 -8.194 1.00 40.69 98 TYR A CA 1
ATOM 813 C C . TYR A 1 98 ? -55.197 12.941 -6.923 1.00 40.69 98 TYR A C 1
ATOM 815 O O . TYR A 1 98 ? -55.127 11.720 -6.895 1.00 40.69 98 TYR A O 1
ATOM 823 N N . GLY A 1 99 ? -55.194 13.685 -5.813 1.00 41.38 99 GLY A N 1
ATOM 824 C CA . GLY A 1 99 ? -55.319 13.141 -4.462 1.00 41.38 99 GLY A CA 1
ATOM 825 C C . GLY A 1 99 ? -55.515 14.200 -3.377 1.00 41.38 99 GLY A C 1
ATOM 826 O O . GLY A 1 99 ? -55.028 14.030 -2.268 1.00 41.38 99 GLY A O 1
ATOM 827 N N . ASN A 1 100 ? -56.188 15.308 -3.699 1.00 46.25 100 ASN A N 1
ATOM 828 C CA . ASN A 1 100 ? -56.635 16.307 -2.733 1.00 46.25 100 ASN A CA 1
ATOM 829 C C . ASN A 1 100 ? -58.053 15.918 -2.288 1.00 46.25 100 ASN A C 1
ATOM 831 O O . ASN A 1 100 ? -59.012 16.213 -2.997 1.00 46.25 100 ASN A O 1
ATOM 835 N N . MET A 1 101 ? -58.196 15.196 -1.174 1.00 41.72 101 MET A N 1
ATOM 836 C CA . MET A 1 101 ? -59.503 14.966 -0.551 1.00 41.72 101 MET A CA 1
ATOM 837 C C . MET A 1 101 ? -59.344 14.511 0.905 1.00 41.72 101 MET A C 1
ATOM 839 O O . MET A 1 101 ? -59.115 13.340 1.178 1.00 41.72 101 MET A O 1
ATOM 843 N N . LEU A 1 102 ? -59.431 15.466 1.831 1.00 49.53 102 LEU A N 1
ATOM 844 C CA . LEU A 1 102 ? -60.294 15.422 3.020 1.00 49.53 102 LEU A CA 1
ATOM 845 C C . LEU A 1 102 ? -60.048 16.694 3.833 1.00 49.53 102 LEU A C 1
ATOM 847 O O . LEU A 1 102 ? -59.258 16.743 4.772 1.00 49.53 102 LEU A O 1
ATOM 851 N N . GLY A 1 103 ? -60.761 17.744 3.431 1.00 37.81 103 GLY A N 1
ATOM 852 C CA . GLY A 1 103 ? -61.121 18.800 4.356 1.00 37.81 103 GLY A CA 1
ATOM 853 C C . GLY A 1 103 ? -62.127 18.254 5.363 1.00 37.81 103 GLY A C 1
ATOM 854 O O . GLY A 1 103 ? -63.152 17.695 4.981 1.00 37.81 103 GLY A O 1
ATOM 855 N N . ILE A 1 104 ? -61.848 18.463 6.644 1.00 45.03 104 ILE A N 1
ATOM 856 C CA . ILE A 1 104 ? -62.889 18.639 7.652 1.00 45.03 104 ILE A CA 1
ATOM 857 C C . ILE A 1 104 ? -62.629 20.014 8.253 1.00 45.03 104 ILE A C 1
ATOM 859 O O . ILE A 1 104 ? -61.712 20.220 9.043 1.00 45.03 104 ILE A O 1
ATOM 863 N N . ASN A 1 105 ? -63.410 20.970 7.763 1.00 43.38 105 ASN A N 1
ATOM 864 C CA . ASN A 1 105 ? -63.523 22.313 8.296 1.00 43.38 105 ASN A CA 1
ATOM 865 C C . ASN A 1 105 ? -64.593 22.324 9.400 1.00 43.38 105 ASN A C 1
ATOM 867 O O . ASN A 1 105 ? -65.687 21.805 9.188 1.00 43.38 105 ASN A O 1
ATOM 871 N N . LEU A 1 106 ? -64.274 23.066 10.468 1.00 43.72 106 LEU A N 1
ATOM 872 C CA . LEU A 1 106 ? -65.151 23.768 11.425 1.00 43.72 106 LEU A CA 1
ATOM 873 C C . LEU A 1 106 ? -65.864 22.982 12.557 1.00 43.72 106 LEU A C 1
ATOM 875 O O . LEU A 1 106 ? -66.170 21.807 12.385 1.00 43.72 106 LEU A O 1
ATOM 879 N N . PRO A 1 107 ? -66.243 23.652 13.681 1.00 53.38 107 PRO A N 1
ATOM 880 C CA . PRO A 1 107 ? -65.985 25.051 14.045 1.00 53.38 107 PRO A CA 1
ATOM 881 C C . PRO A 1 107 ? -65.389 25.295 15.445 1.00 53.38 107 PRO A C 1
ATOM 883 O O . PRO A 1 107 ? -65.519 24.520 16.388 1.00 53.38 107 PRO A O 1
ATOM 886 N N . SER A 1 108 ? -64.799 26.486 15.546 1.00 49.84 108 SER A N 1
ATOM 887 C CA . SER A 1 108 ? -64.686 27.305 16.752 1.00 49.84 108 SER A CA 1
ATOM 888 C C . SER A 1 108 ? -65.968 27.280 17.594 1.00 49.84 108 SER A C 1
ATOM 890 O O . SER A 1 108 ? -67.041 27.620 17.096 1.00 49.84 108 SER A O 1
ATOM 892 N N . HIS A 1 109 ? -65.835 26.963 18.882 1.00 41.91 109 HIS A N 1
ATOM 893 C CA . HIS A 1 109 ? -66.758 27.452 19.897 1.00 41.91 109 HIS A CA 1
ATOM 894 C C . HIS A 1 109 ? -65.975 27.876 21.140 1.00 41.91 109 HIS A C 1
ATOM 896 O O . HIS A 1 109 ? -65.498 27.063 21.928 1.00 41.91 109 HIS A O 1
ATOM 902 N N . ASN A 1 110 ? -65.866 29.194 21.299 1.00 49.25 110 ASN A N 1
ATOM 903 C CA . ASN A 1 110 ? -65.717 29.827 22.598 1.00 49.25 110 ASN A CA 1
ATOM 904 C C . ASN A 1 110 ? -66.903 29.398 23.474 1.00 49.25 110 ASN A 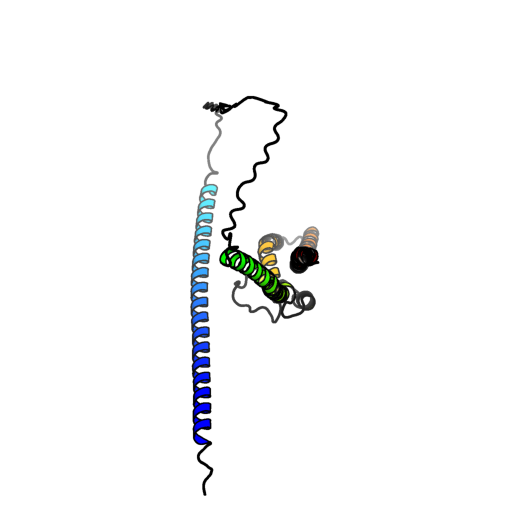C 1
ATOM 906 O O . ASN A 1 110 ? -68.057 29.653 23.124 1.00 49.25 110 ASN A O 1
ATOM 910 N N . SER A 1 111 ? -66.624 28.807 24.630 1.00 43.59 111 SER A N 1
ATOM 911 C CA . SER A 1 111 ? -67.548 28.816 25.761 1.00 43.59 111 SER A CA 1
ATOM 912 C C . SER A 1 111 ? -66.768 29.125 27.030 1.00 43.59 111 SER A C 1
ATOM 914 O O . SER A 1 111 ? -66.043 28.300 27.584 1.00 43.59 111 SER A O 1
ATOM 916 N N . ILE A 1 112 ? -66.934 30.373 27.441 1.00 46.19 112 ILE A N 1
ATOM 917 C CA . ILE A 1 112 ? -66.708 30.885 28.781 1.00 46.19 112 ILE A CA 1
ATOM 918 C C . ILE A 1 112 ? -67.519 30.048 29.779 1.00 46.19 112 ILE A C 1
ATOM 920 O O . ILE A 1 112 ? -68.715 29.857 29.589 1.00 46.19 112 ILE A O 1
ATOM 924 N N . GLY A 1 113 ? -66.859 29.648 30.868 1.00 43.66 113 GLY A N 1
ATOM 925 C CA . GLY A 1 113 ? -67.475 29.473 32.181 1.00 43.66 113 GLY A CA 1
ATOM 926 C C . GLY A 1 113 ? -68.198 28.153 32.443 1.00 43.66 113 GLY A C 1
ATOM 927 O O . GLY A 1 113 ? -69.322 27.954 32.008 1.00 43.66 113 GLY A O 1
ATOM 928 N N . SER A 1 114 ? -67.617 27.326 33.313 1.00 40.31 114 SER A N 1
ATOM 929 C CA . SER A 1 114 ? -68.361 26.811 34.467 1.00 40.31 114 SER A CA 1
ATOM 930 C C . SER A 1 114 ? -67.410 26.192 35.488 1.00 40.31 114 SER A C 1
ATOM 932 O O . SER A 1 114 ? -66.714 25.216 35.215 1.00 40.31 114 SER A O 1
ATOM 934 N N . ASN A 1 115 ? -67.410 26.783 36.681 1.00 50.06 115 ASN A N 1
ATOM 935 C CA . ASN A 1 115 ? -67.032 26.129 37.922 1.00 50.06 115 ASN A CA 1
ATOM 936 C C . ASN A 1 115 ? -67.791 24.803 38.047 1.00 50.06 115 ASN A C 1
ATOM 938 O O . ASN A 1 115 ? -68.981 24.792 38.354 1.00 50.06 115 ASN A O 1
ATOM 942 N N . SER A 1 116 ? -67.087 23.686 37.918 1.00 44.03 116 SER A N 1
ATOM 943 C CA . SER A 1 116 ? -67.527 22.430 38.511 1.00 44.03 116 SER A CA 1
ATOM 944 C C . SER A 1 116 ? -66.440 21.936 39.448 1.00 44.03 116 SER A C 1
ATOM 946 O O . SER A 1 116 ? -65.437 21.361 39.024 1.00 44.03 116 SER A O 1
ATOM 948 N N . ASN A 1 117 ? -66.682 22.168 40.738 1.00 49.03 117 ASN A N 1
ATOM 949 C CA . ASN A 1 117 ? -66.159 21.375 41.839 1.00 49.03 117 ASN A CA 1
ATOM 950 C C . ASN A 1 117 ? -66.542 19.906 41.602 1.00 49.03 117 ASN A C 1
ATOM 952 O O . ASN A 1 117 ? -67.546 19.412 42.105 1.00 49.03 117 ASN A O 1
ATOM 956 N N . GLY A 1 118 ? -65.750 19.229 40.778 1.00 42.56 118 GLY A N 1
ATOM 957 C CA . GLY A 1 118 ? -65.808 17.801 40.519 1.00 42.56 118 GLY A CA 1
ATOM 958 C C . GLY A 1 118 ? -64.806 17.095 41.411 1.00 42.56 118 GLY A C 1
ATOM 959 O O . GLY A 1 118 ? -63.792 16.582 40.947 1.00 42.56 118 GLY A O 1
ATOM 960 N N . VAL A 1 119 ? -65.094 17.086 42.712 1.00 53.69 119 VAL A N 1
ATOM 961 C CA . VAL A 1 119 ? -64.647 16.008 43.589 1.00 53.69 119 VAL A CA 1
ATOM 962 C C . VAL A 1 119 ? -65.146 14.725 42.942 1.00 53.69 119 VAL A C 1
ATOM 964 O O . VAL A 1 119 ? -66.348 14.492 42.944 1.00 53.69 119 VAL A O 1
ATOM 967 N N . ASN A 1 120 ? -64.257 13.932 42.345 1.00 40.75 120 ASN A N 1
ATOM 968 C CA . ASN A 1 120 ? -64.329 12.484 42.457 1.00 40.75 120 ASN A CA 1
ATOM 969 C C . ASN A 1 120 ? -63.094 11.777 41.901 1.00 40.75 120 ASN A C 1
ATOM 971 O O . ASN A 1 120 ? -62.709 11.911 40.745 1.00 40.75 120 ASN A O 1
ATOM 975 N N . GLN A 1 121 ? -62.578 10.927 42.785 1.00 47.94 121 GLN A N 1
ATOM 976 C CA . GLN A 1 121 ? -61.921 9.669 42.468 1.00 47.94 121 GLN A CA 1
ATOM 977 C C . GLN A 1 121 ? -60.491 9.781 41.940 1.00 47.94 121 GLN A C 1
ATOM 979 O O . GLN A 1 121 ? -60.121 9.284 40.881 1.00 47.94 121 GLN A O 1
ATOM 984 N N . ARG A 1 122 ? -59.621 10.240 42.850 1.00 44.62 122 ARG A N 1
ATOM 985 C CA . ARG A 1 122 ? -58.400 9.472 43.126 1.00 44.62 122 ARG A CA 1
ATOM 986 C C . ARG A 1 122 ? -58.814 8.018 43.361 1.00 44.62 122 ARG A C 1
ATOM 988 O O . ARG A 1 122 ? -59.276 7.690 44.447 1.00 44.62 122 ARG A O 1
ATOM 995 N N . THR A 1 123 ? -58.675 7.156 42.361 1.00 49.53 123 THR A N 1
ATOM 996 C CA . THR A 1 123 ? -58.598 5.712 42.587 1.00 49.53 123 THR A CA 1
ATOM 997 C C . THR A 1 123 ? -57.340 5.457 43.424 1.00 49.53 123 THR A C 1
ATOM 999 O O . THR A 1 123 ? -56.239 5.683 42.917 1.00 49.53 123 THR A O 1
ATOM 1002 N N . PRO A 1 124 ? -57.441 5.002 44.687 1.00 49.94 124 PRO A N 1
ATOM 1003 C CA . PRO A 1 124 ? -56.274 4.692 45.511 1.00 49.94 124 PRO A CA 1
ATOM 1004 C C . PRO A 1 124 ? -55.738 3.279 45.224 1.00 49.94 124 PRO A C 1
ATOM 1006 O O . PRO A 1 124 ? -54.850 2.783 45.913 1.00 49.94 124 PRO A O 1
ATOM 1009 N N . PHE A 1 125 ? -56.250 2.621 44.181 1.00 44.34 125 PHE A N 1
ATOM 1010 C CA . PHE A 1 125 ? -55.761 1.334 43.720 1.00 44.34 125 PHE A CA 1
ATOM 1011 C C . PHE A 1 125 ? -54.534 1.529 42.841 1.00 44.34 125 PHE A C 1
ATOM 1013 O O . PHE A 1 125 ? -54.611 1.634 41.622 1.00 44.34 125 PHE A O 1
ATOM 1020 N N . ALA A 1 126 ? -53.390 1.572 43.518 1.00 50.00 126 ALA A N 1
ATOM 1021 C CA . ALA A 1 126 ? -52.243 0.763 43.147 1.00 50.00 126 ALA A CA 1
ATOM 1022 C C . ALA A 1 126 ? -51.971 0.677 41.635 1.00 50.00 126 ALA A C 1
ATOM 1024 O O . ALA A 1 126 ? -51.935 -0.410 41.060 1.00 50.00 126 ALA A O 1
ATOM 1025 N N . GLN A 1 127 ? -51.621 1.801 41.009 1.00 52.34 127 GLN A N 1
ATOM 1026 C CA . GLN A 1 127 ? -50.616 1.722 39.954 1.00 52.34 127 GLN A CA 1
ATOM 1027 C C . GLN A 1 127 ? -49.307 1.338 40.644 1.00 52.34 127 GLN A C 1
ATOM 1029 O O . GLN A 1 127 ? -48.457 2.183 40.905 1.00 52.34 127 GLN A O 1
ATOM 1034 N N . ARG A 1 128 ? -49.165 0.058 41.024 1.00 53.59 128 ARG A N 1
ATOM 1035 C CA . ARG A 1 128 ? -47.860 -0.501 41.362 1.00 53.59 128 ARG A CA 1
ATOM 1036 C C . ARG A 1 128 ? -47.008 -0.211 40.129 1.00 53.59 128 ARG A C 1
ATOM 1038 O O . ARG A 1 128 ? -47.335 -0.755 39.070 1.00 53.59 128 ARG A O 1
ATOM 1045 N N . PRO A 1 129 ? -45.990 0.666 40.207 1.00 56.12 129 PRO A N 1
ATOM 1046 C CA . PRO A 1 129 ? -45.095 0.856 39.082 1.00 56.12 129 PRO A CA 1
ATOM 1047 C C . PRO A 1 129 ? -44.562 -0.534 38.783 1.00 56.12 129 PRO A C 1
ATOM 1049 O O . PRO A 1 129 ? -43.999 -1.175 39.671 1.00 56.12 129 PRO A O 1
ATOM 1052 N N . SER A 1 130 ? -44.885 -1.069 37.602 1.00 66.88 130 SER A N 1
ATOM 1053 C CA . SER A 1 130 ? -44.603 -2.467 37.304 1.00 66.88 130 SER A CA 1
ATOM 1054 C C . SER A 1 130 ? -43.104 -2.649 37.485 1.00 66.88 130 SER A C 1
ATOM 1056 O O . SER A 1 130 ? -42.325 -2.112 36.692 1.00 66.88 130 SER A O 1
ATOM 1058 N N . PHE A 1 131 ? -42.707 -3.347 38.548 1.00 76.06 131 PHE A N 1
ATOM 1059 C CA . PHE A 1 131 ? -41.306 -3.579 38.894 1.00 76.06 131 PHE A CA 1
ATOM 1060 C C . PHE A 1 131 ? -40.540 -4.091 37.673 1.00 76.06 131 PHE A C 1
ATOM 1062 O O . PHE A 1 131 ? -39.408 -3.692 37.426 1.00 76.06 131 PHE A O 1
ATOM 1069 N N . PHE A 1 132 ? -41.231 -4.867 36.839 1.00 72.31 132 PHE A N 1
ATOM 1070 C CA . PHE A 1 132 ? -40.763 -5.358 35.557 1.00 72.31 132 PHE A CA 1
ATOM 1071 C C . PHE A 1 132 ? -40.367 -4.257 34.559 1.00 72.31 132 PHE A C 1
ATOM 1073 O O . PHE A 1 132 ? -39.310 -4.344 33.953 1.00 72.31 132 PHE A O 1
ATOM 1080 N N . ARG A 1 133 ? -41.142 -3.176 34.406 1.00 75.06 133 ARG A N 1
ATOM 1081 C CA . ARG A 1 133 ? -40.805 -2.062 33.494 1.00 75.06 133 ARG A CA 1
ATOM 1082 C C . ARG A 1 133 ? -39.605 -1.259 33.992 1.00 75.06 133 ARG A C 1
ATOM 1084 O O . ARG A 1 133 ? -38.791 -0.827 33.179 1.00 75.06 133 ARG A O 1
ATOM 1091 N N . THR A 1 134 ? -39.462 -1.094 35.307 1.00 75.56 134 THR A N 1
ATOM 1092 C CA . THR A 1 134 ? -38.274 -0.469 35.913 1.00 75.56 134 THR A CA 1
ATOM 1093 C C . THR A 1 134 ? -37.047 -1.364 35.759 1.00 75.56 134 THR A C 1
ATOM 1095 O O . THR A 1 134 ? -35.984 -0.878 35.385 1.00 75.56 134 THR A O 1
ATOM 1098 N N . LEU A 1 135 ? -37.201 -2.676 35.959 1.00 74.62 135 LEU A N 1
ATOM 1099 C CA . LEU A 1 135 ? -36.140 -3.663 35.780 1.00 74.62 135 LEU A CA 1
ATOM 1100 C C . LEU A 1 135 ? -35.697 -3.739 34.319 1.00 74.62 135 LEU A C 1
ATOM 1102 O O . LEU A 1 135 ? -34.510 -3.618 34.056 1.00 74.62 135 LEU A O 1
ATOM 1106 N N . VAL A 1 136 ? -36.626 -3.824 33.363 1.00 74.19 136 VAL A N 1
ATOM 1107 C CA . VAL A 1 136 ? -36.325 -3.812 31.922 1.00 74.19 136 VAL A CA 1
ATOM 1108 C C . VAL A 1 136 ? -35.636 -2.512 31.519 1.00 74.19 136 VAL A C 1
ATOM 1110 O O . VAL A 1 136 ? -34.648 -2.554 30.795 1.00 74.19 136 VAL A O 1
ATOM 1113 N N . ARG A 1 137 ? -36.083 -1.353 32.024 1.00 79.56 137 ARG A N 1
ATOM 1114 C CA . ARG A 1 137 ? -35.418 -0.065 31.763 1.00 79.56 137 ARG A CA 1
ATOM 1115 C C . ARG A 1 137 ? -34.000 -0.030 32.337 1.00 79.56 137 ARG A C 1
ATOM 1117 O O . ARG A 1 137 ? -33.094 0.436 31.652 1.00 79.56 137 ARG A O 1
ATOM 1124 N N . ASN A 1 138 ? -33.801 -0.540 33.552 1.00 75.75 138 ASN A N 1
ATOM 1125 C CA . ASN A 1 138 ? -32.486 -0.629 34.186 1.00 75.75 138 ASN A CA 1
ATOM 1126 C C . ASN A 1 138 ? -31.575 -1.641 33.483 1.00 75.75 138 ASN A C 1
ATOM 1128 O O . ASN A 1 138 ? -30.388 -1.376 33.344 1.00 75.75 138 ASN A O 1
ATOM 1132 N N . LEU A 1 139 ? -32.122 -2.743 32.971 1.00 72.56 139 LEU A N 1
ATOM 1133 C CA . LEU A 1 139 ? -31.390 -3.773 32.238 1.00 72.56 139 LEU A CA 1
ATOM 1134 C C . LEU A 1 139 ? -31.004 -3.294 30.831 1.00 72.56 139 LEU A C 1
ATOM 1136 O O . LEU A 1 139 ? -29.892 -3.548 30.390 1.00 72.56 139 LEU A O 1
ATOM 1140 N N . LEU A 1 140 ? -31.852 -2.502 30.165 1.00 77.69 140 LEU A N 1
ATOM 1141 C CA . LEU A 1 140 ? -31.510 -1.794 28.921 1.00 77.69 140 LEU A CA 1
ATOM 1142 C C . LEU A 1 140 ? -30.433 -0.730 29.152 1.00 77.69 140 LEU A C 1
ATOM 1144 O O . LEU A 1 140 ? -29.510 -0.586 28.357 1.00 77.69 140 LEU A O 1
ATOM 1148 N N . VAL A 1 141 ? -30.536 0.007 30.260 1.00 81.44 141 VAL A N 1
ATOM 1149 C CA . VAL A 1 141 ? -29.535 0.987 30.694 1.00 81.44 141 VAL A CA 1
ATOM 1150 C C . VAL A 1 141 ? -28.202 0.317 31.014 1.00 81.44 141 VAL A C 1
ATOM 1152 O O . VAL A 1 141 ? -27.170 0.865 30.635 1.00 81.44 141 VAL A O 1
ATOM 1155 N N . LEU A 1 142 ? -28.232 -0.841 31.675 1.00 79.62 142 LEU A N 1
ATOM 1156 C CA . LEU A 1 142 ? -27.062 -1.649 31.992 1.00 79.62 142 LEU A CA 1
ATOM 1157 C C . LEU A 1 142 ? -26.460 -2.238 30.723 1.00 79.62 142 LEU A C 1
ATOM 1159 O O . LEU A 1 142 ? -25.258 -2.147 30.558 1.00 79.62 142 LEU A O 1
ATOM 1163 N N . ASN A 1 143 ? -27.269 -2.736 29.789 1.00 73.81 143 ASN A N 1
ATOM 1164 C CA . ASN A 1 143 ? -26.776 -3.225 28.506 1.00 73.81 143 ASN A CA 1
ATOM 1165 C C . ASN A 1 143 ? -26.106 -2.094 27.711 1.00 73.81 143 ASN A C 1
ATOM 1167 O O . ASN A 1 143 ? -24.997 -2.264 27.235 1.00 73.81 143 ASN A O 1
ATOM 1171 N N . TYR A 1 144 ? -26.690 -0.891 27.678 1.00 76.62 144 TYR A N 1
ATOM 1172 C CA . TYR A 1 144 ? -26.032 0.288 27.099 1.00 76.62 144 TYR A CA 1
ATOM 1173 C C . TYR A 1 144 ? -24.748 0.691 27.833 1.00 76.62 144 TYR A C 1
ATOM 1175 O O . TYR A 1 144 ? -23.823 1.185 27.199 1.00 76.62 144 TYR A O 1
ATOM 1183 N N . LEU A 1 145 ? -24.683 0.515 29.154 1.00 74.31 145 LEU A N 1
ATOM 1184 C CA . LEU A 1 145 ? -23.494 0.820 29.950 1.00 74.31 145 LEU A CA 1
ATOM 1185 C C . LEU A 1 145 ? -22.396 -0.210 29.692 1.00 74.31 145 LEU A C 1
ATOM 1187 O O . LEU A 1 145 ? -21.266 0.174 29.432 1.00 74.31 145 LEU A O 1
ATOM 1191 N N . VAL A 1 146 ? -22.747 -1.494 29.680 1.00 76.25 146 VAL A N 1
ATOM 1192 C CA . VAL A 1 146 ? -21.867 -2.610 29.330 1.00 76.25 146 VAL A CA 1
ATOM 1193 C C . VAL A 1 146 ? -21.375 -2.449 27.901 1.00 76.25 146 VAL A C 1
ATOM 1195 O O . VAL A 1 146 ? -20.180 -2.549 27.686 1.00 76.25 146 VAL A O 1
ATOM 1198 N N . LEU A 1 147 ? -22.234 -2.099 26.941 1.00 76.69 147 LEU A N 1
ATOM 1199 C CA . LEU A 1 147 ? -21.824 -1.824 25.564 1.00 76.69 147 LEU A CA 1
ATOM 1200 C C . LEU A 1 147 ? -20.920 -0.589 25.503 1.00 76.69 147 LEU A C 1
ATOM 1202 O O . LEU A 1 147 ? -19.886 -0.626 24.857 1.00 76.69 147 LEU A O 1
ATOM 1206 N N . SER A 1 148 ? -21.236 0.473 26.247 1.00 75.25 148 SER A N 1
ATOM 1207 C CA . SER A 1 148 ? -20.389 1.668 26.341 1.00 75.25 148 SER A CA 1
ATOM 1208 C C . SER A 1 148 ? -19.051 1.416 27.050 1.00 75.25 148 SER A C 1
ATOM 1210 O O . SER A 1 148 ? -18.136 2.218 26.878 1.00 75.25 148 SER A O 1
ATOM 1212 N N . LEU A 1 149 ? -18.935 0.340 27.835 1.00 76.06 149 LEU A N 1
ATOM 1213 C CA . LEU A 1 149 ? -17.736 -0.036 28.585 1.00 76.06 149 LEU A CA 1
ATOM 1214 C C . LEU A 1 149 ? -16.919 -1.103 27.839 1.00 76.06 149 LEU A C 1
ATOM 1216 O O . LEU A 1 149 ? -15.702 -1.000 27.810 1.00 76.06 149 LEU A O 1
ATOM 1220 N N . LEU A 1 150 ? -17.554 -2.059 27.153 1.00 77.81 150 LEU A N 1
ATOM 1221 C CA . LEU A 1 150 ? -16.898 -3.052 26.292 1.00 77.81 150 LEU A CA 1
ATOM 1222 C C . LEU A 1 150 ? -16.474 -2.478 24.943 1.00 77.81 150 LEU A C 1
ATOM 1224 O O . LEU A 1 150 ? -15.462 -2.905 24.394 1.00 77.81 150 LEU A O 1
ATOM 1228 N N . PHE A 1 151 ? -17.226 -1.524 24.394 1.00 76.19 151 PHE A N 1
ATOM 1229 C CA . PHE A 1 151 ? -16.897 -0.917 23.112 1.00 76.19 151 PHE A CA 1
ATOM 1230 C C . PHE A 1 151 ? -15.497 -0.276 23.103 1.00 76.19 151 PHE A C 1
ATOM 1232 O O . PHE A 1 151 ? -14.768 -0.591 22.166 1.00 76.19 151 PHE A O 1
ATOM 1239 N N . PRO A 1 152 ? -15.041 0.489 24.126 1.00 72.25 152 PRO A N 1
ATOM 1240 C CA . PRO A 1 152 ? -13.654 0.955 24.196 1.00 72.25 152 PRO A CA 1
ATOM 1241 C C . PRO A 1 152 ? -12.629 -0.174 24.190 1.00 72.25 152 PRO A C 1
ATOM 1243 O O . PRO A 1 152 ? -11.588 -0.010 23.572 1.00 72.25 152 PRO A O 1
ATOM 1246 N N . PHE A 1 153 ? -12.900 -1.313 24.834 1.00 73.75 153 PHE A N 1
ATOM 1247 C CA . PHE A 1 153 ? -11.984 -2.458 24.813 1.00 73.75 153 PHE A CA 1
ATOM 1248 C C . PHE A 1 153 ? -11.952 -3.132 23.441 1.00 73.75 153 PHE A C 1
ATOM 1250 O O . PHE A 1 153 ? -10.873 -3.432 22.936 1.00 73.75 153 PHE A O 1
ATOM 1257 N N . SER A 1 154 ? -13.110 -3.324 22.801 1.00 78.19 154 SER A N 1
ATOM 1258 C CA . SER A 1 154 ? -13.169 -3.878 21.444 1.00 78.19 154 SER A CA 1
ATOM 1259 C C . SER A 1 154 ? -12.499 -2.944 20.437 1.00 78.19 154 SER A C 1
ATOM 1261 O O . SER A 1 154 ? -11.710 -3.389 19.611 1.00 78.19 154 SER A O 1
ATOM 1263 N N . LEU A 1 155 ? -12.736 -1.637 20.570 1.00 75.50 155 LEU A N 1
ATOM 1264 C CA . LEU A 1 155 ? -12.154 -0.618 19.721 1.00 75.50 155 LEU A CA 1
ATOM 1265 C C . LEU A 1 155 ? -10.660 -0.508 19.991 1.00 75.50 155 LEU A C 1
ATOM 1267 O O . LEU A 1 155 ? -9.902 -0.464 19.043 1.00 75.50 155 LEU A O 1
ATOM 1271 N N . TYR A 1 156 ? -10.210 -0.532 21.245 1.00 76.31 156 TYR A N 1
ATOM 1272 C CA . TYR A 1 156 ? -8.788 -0.569 21.578 1.00 76.31 156 TYR A CA 1
ATOM 1273 C C . TYR A 1 156 ? -8.115 -1.804 20.988 1.00 76.31 156 TYR A C 1
ATOM 1275 O O . TYR A 1 156 ? -7.031 -1.678 20.443 1.00 76.31 156 TYR A O 1
ATOM 1283 N N . ASN A 1 157 ? -8.750 -2.975 21.026 1.00 78.50 157 ASN A N 1
ATOM 1284 C CA . ASN A 1 157 ? -8.194 -4.187 20.427 1.00 78.50 157 ASN A CA 1
ATOM 1285 C C . ASN A 1 157 ? -8.148 -4.105 18.896 1.00 78.50 157 ASN A C 1
ATOM 1287 O O . ASN A 1 157 ? -7.134 -4.467 18.308 1.00 78.50 157 ASN A O 1
ATOM 1291 N N . VAL A 1 158 ? -9.191 -3.574 18.252 1.00 76.94 158 VAL A N 1
ATOM 1292 C CA . VAL A 1 158 ? -9.222 -3.346 16.797 1.00 76.94 158 VAL A CA 1
ATOM 1293 C C . VAL A 1 158 ? -8.229 -2.262 16.385 1.00 76.94 158 VAL A C 1
ATOM 1295 O O . VAL A 1 158 ? -7.532 -2.424 15.393 1.00 76.94 158 VAL A O 1
ATOM 1298 N N . LEU A 1 159 ? -8.112 -1.181 17.155 1.00 72.25 159 LEU A N 1
ATOM 1299 C CA . LEU A 1 159 ? -7.141 -0.115 16.939 1.00 72.25 159 LEU A CA 1
ATOM 1300 C C . LEU A 1 159 ? -5.731 -0.635 17.188 1.00 72.25 159 LEU A C 1
ATOM 1302 O O . LEU A 1 159 ? -4.869 -0.353 16.384 1.00 72.25 159 LEU A O 1
ATOM 1306 N N . ARG A 1 160 ? -5.473 -1.410 18.245 1.00 71.69 160 ARG A N 1
ATOM 1307 C CA . ARG A 1 160 ? -4.157 -1.986 18.563 1.00 71.69 160 ARG A CA 1
ATOM 1308 C C . ARG A 1 160 ? -3.739 -3.014 17.524 1.00 71.69 160 ARG A C 1
ATOM 1310 O O . ARG A 1 160 ? -2.600 -2.969 17.083 1.00 71.69 160 ARG A O 1
ATOM 1317 N N . SER A 1 161 ? -4.646 -3.898 17.116 1.00 69.94 161 SER A N 1
ATOM 1318 C CA . SER A 1 161 ? -4.425 -4.813 15.995 1.00 69.94 161 SER A CA 1
ATOM 1319 C C . SER A 1 161 ? -4.195 -4.021 14.706 1.00 69.94 161 SER A C 1
ATOM 1321 O O . SER A 1 161 ? -3.199 -4.239 14.033 1.00 69.94 161 SER A O 1
ATOM 1323 N N . GLY A 1 162 ? -5.018 -3.008 14.432 1.00 67.12 162 GLY A N 1
ATOM 1324 C CA . GLY A 1 162 ? -4.866 -2.104 13.296 1.00 67.12 162 GLY A CA 1
ATOM 1325 C C . GLY A 1 162 ? -3.531 -1.359 13.301 1.00 67.12 162 GLY A C 1
ATOM 1326 O O . GLY A 1 162 ? -2.830 -1.382 12.304 1.00 67.12 162 GLY A O 1
ATOM 1327 N N . PHE A 1 163 ? -3.111 -0.771 14.419 1.00 66.44 163 PHE A N 1
ATOM 1328 C CA . PHE A 1 163 ? -1.816 -0.112 14.591 1.00 66.44 163 PHE A CA 1
ATOM 1329 C C . PHE A 1 163 ? -0.676 -1.123 14.425 1.00 66.44 163 PHE A C 1
ATOM 1331 O O . PHE A 1 163 ? 0.276 -0.842 13.700 1.00 66.44 163 PHE A O 1
ATOM 1338 N N . SER A 1 164 ? -0.795 -2.314 15.013 1.00 65.69 164 SER A N 1
ATOM 1339 C CA . SER A 1 164 ? 0.189 -3.398 14.907 1.00 65.69 164 SER A CA 1
ATOM 1340 C C . SER A 1 164 ? 0.266 -4.044 13.523 1.00 65.69 164 SER A C 1
ATOM 1342 O O . SER A 1 164 ? 1.158 -4.846 13.290 1.00 65.69 164 SER A O 1
ATOM 1344 N N . THR A 1 165 ? -0.673 -3.765 12.622 1.00 64.88 165 THR A N 1
ATOM 1345 C CA . THR A 1 165 ? -0.670 -4.322 11.262 1.00 64.88 165 THR A CA 1
ATOM 1346 C C . THR A 1 165 ? -0.487 -3.238 10.193 1.00 64.88 165 THR A C 1
ATOM 1348 O O . THR A 1 165 ? 0.104 -3.504 9.152 1.00 64.88 165 THR A O 1
ATOM 1351 N N . MET A 1 166 ? -0.954 -2.006 10.429 1.00 60.50 166 MET A N 1
ATOM 1352 C CA . MET A 1 166 ? -0.839 -0.874 9.493 1.00 60.50 166 MET A CA 1
ATOM 1353 C C . MET A 1 166 ? 0.341 0.056 9.768 1.00 60.50 166 MET A C 1
ATOM 1355 O O . MET A 1 166 ? 0.864 0.636 8.823 1.00 60.50 166 MET A O 1
ATOM 1359 N N . THR A 1 167 ? 0.716 0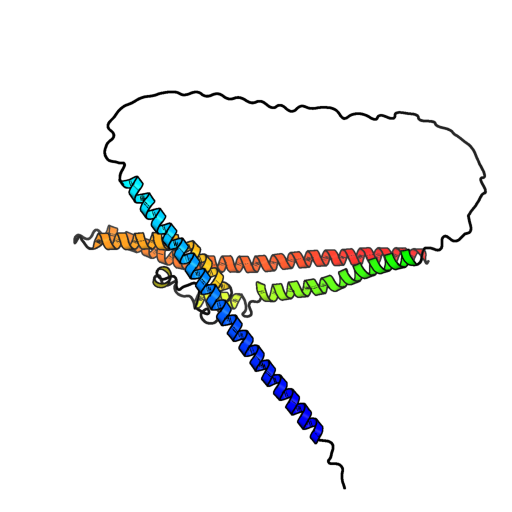.275 11.029 1.00 58.47 167 THR A N 1
ATOM 1360 C CA . THR A 1 167 ? 1.670 1.348 11.392 1.00 58.47 167 THR A CA 1
ATOM 1361 C C . THR A 1 167 ? 2.962 0.822 11.995 1.00 58.47 167 THR A C 1
ATOM 1363 O O . THR A 1 167 ? 4.026 1.390 11.772 1.00 58.47 167 THR A O 1
ATOM 1366 N N . PHE A 1 168 ? 2.870 -0.305 12.691 1.00 51.75 168 PHE A N 1
ATOM 1367 C CA . PHE A 1 168 ? 3.990 -1.119 13.102 1.00 51.75 168 PHE A CA 1
ATOM 1368 C C . PHE A 1 168 ? 3.955 -2.358 12.223 1.00 51.75 168 PHE A C 1
ATOM 1370 O O . PHE A 1 168 ? 3.394 -3.373 12.609 1.00 51.75 168 PHE A O 1
ATOM 1377 N N . SER A 1 169 ? 4.560 -2.300 11.035 1.00 54.69 169 SER A N 1
ATOM 1378 C CA . SER A 1 169 ? 5.213 -3.529 10.581 1.00 54.69 169 SER A CA 1
ATOM 1379 C C . SER A 1 169 ? 6.084 -4.020 11.751 1.00 54.69 169 SER A C 1
ATOM 1381 O O . SER A 1 169 ? 6.628 -3.196 12.492 1.00 54.69 169 SER A O 1
ATOM 1383 N N . GLU A 1 170 ? 6.222 -5.331 11.955 1.00 54.88 170 GLU A N 1
ATOM 1384 C CA . GLU A 1 170 ? 7.115 -5.911 12.977 1.00 54.88 170 GLU A CA 1
ATOM 1385 C C . GLU A 1 170 ? 8.546 -5.331 12.933 1.00 54.88 170 GLU A C 1
ATOM 1387 O O . GLU A 1 170 ? 9.326 -5.494 13.872 1.00 54.88 170 GLU A O 1
ATOM 1392 N N . ARG A 1 171 ? 8.895 -4.620 11.852 1.00 58.31 171 ARG A N 1
ATOM 1393 C CA . ARG A 1 171 ? 10.074 -3.771 11.713 1.00 58.31 171 ARG A CA 1
ATOM 1394 C C . ARG A 1 171 ? 9.622 -2.327 11.483 1.00 58.31 171 ARG A C 1
ATOM 1396 O O . ARG A 1 171 ? 8.822 -2.081 10.589 1.00 58.31 171 ARG A O 1
ATOM 1403 N N . ASP A 1 172 ? 10.158 -1.380 12.258 1.00 73.38 172 ASP A N 1
ATOM 1404 C CA . ASP A 1 172 ? 9.891 0.063 12.131 1.00 73.38 172 ASP A CA 1
ATOM 1405 C C . ASP A 1 172 ? 9.671 0.495 10.672 1.00 73.38 172 ASP A C 1
ATOM 1407 O O . ASP A 1 172 ? 10.545 0.303 9.824 1.00 73.38 172 ASP A O 1
ATOM 1411 N N . PHE A 1 173 ? 8.527 1.119 10.385 1.00 76.62 173 PHE A N 1
ATOM 1412 C CA . PHE A 1 173 ? 8.130 1.569 9.044 1.00 76.62 173 PHE A CA 1
ATOM 1413 C C . PHE A 1 173 ? 9.250 2.337 8.312 1.00 76.62 173 PHE A C 1
ATOM 1415 O O . PHE A 1 173 ? 9.539 2.108 7.137 1.00 76.62 173 PHE A O 1
ATOM 1422 N N . THR A 1 174 ? 9.953 3.211 9.036 1.00 80.25 174 THR A N 1
ATOM 1423 C CA . THR A 1 174 ? 11.100 3.978 8.528 1.00 80.25 174 THR A CA 1
ATOM 1424 C C . THR A 1 174 ? 12.289 3.085 8.174 1.00 80.25 174 THR A C 1
ATOM 1426 O O . THR A 1 174 ? 12.986 3.337 7.191 1.00 80.25 174 THR A O 1
ATOM 1429 N N . ARG A 1 175 ? 12.525 2.030 8.960 1.00 83.81 175 ARG A N 1
ATOM 1430 C CA . ARG A 1 175 ? 13.595 1.061 8.722 1.00 83.81 175 ARG A CA 1
ATOM 1431 C C . ARG A 1 175 ? 13.309 0.242 7.475 1.00 83.81 175 ARG A C 1
ATOM 1433 O O . ARG A 1 175 ? 14.226 0.058 6.690 1.00 83.81 175 ARG A O 1
ATOM 1440 N N . GLU A 1 176 ? 12.065 -0.171 7.240 1.00 81.94 176 GLU A N 1
ATOM 1441 C CA . GLU A 1 176 ? 11.695 -0.837 5.986 1.00 81.94 176 GLU A CA 1
ATOM 1442 C C . GLU A 1 176 ? 11.925 0.057 4.767 1.00 81.94 176 GLU A C 1
ATOM 1444 O O . GLU A 1 176 ? 12.491 -0.405 3.780 1.00 81.94 176 GLU A O 1
ATOM 1449 N N . ILE A 1 177 ? 11.561 1.342 4.841 1.00 86.06 177 ILE A N 1
ATOM 1450 C CA . ILE A 1 177 ? 11.813 2.300 3.754 1.00 86.06 177 ILE A CA 1
ATOM 1451 C C . ILE A 1 177 ? 13.315 2.474 3.512 1.00 86.06 177 ILE A C 1
ATOM 1453 O O . ILE A 1 177 ? 13.756 2.452 2.364 1.00 86.06 177 ILE A O 1
ATOM 1457 N N . LEU A 1 178 ? 14.110 2.627 4.574 1.00 86.06 178 LEU A N 1
ATOM 1458 C CA . LEU A 1 178 ? 15.567 2.759 4.478 1.00 86.06 178 LEU A CA 1
ATOM 1459 C C . LEU A 1 178 ? 16.214 1.493 3.913 1.00 86.06 178 LEU A C 1
ATOM 1461 O O . LEU A 1 178 ? 17.054 1.573 3.018 1.00 86.06 178 LEU A O 1
ATOM 1465 N N . THR A 1 179 ? 15.799 0.324 4.404 1.00 84.88 179 THR A N 1
ATOM 1466 C CA . THR A 1 179 ? 16.254 -0.967 3.893 1.00 84.88 179 THR A CA 1
ATOM 1467 C C . THR A 1 179 ? 15.858 -1.129 2.433 1.00 84.88 179 THR A C 1
ATOM 1469 O O . THR A 1 179 ? 16.702 -1.512 1.642 1.00 84.88 179 THR A O 1
ATOM 1472 N N . TYR A 1 180 ? 14.644 -0.765 2.029 1.00 85.69 180 TYR A N 1
ATOM 1473 C CA . TYR A 1 180 ? 14.219 -0.798 0.629 1.00 85.69 180 TYR A CA 1
ATOM 1474 C C . TYR A 1 180 ? 15.031 0.159 -0.252 1.00 85.69 180 TYR A C 1
ATOM 1476 O O . TYR A 1 180 ? 15.456 -0.221 -1.342 1.00 85.69 180 TYR A O 1
ATOM 1484 N N . TRP A 1 181 ? 15.294 1.379 0.226 1.00 86.06 181 TRP A N 1
ATOM 1485 C CA . TRP A 1 181 ? 16.079 2.375 -0.506 1.00 86.06 181 TRP A CA 1
ATOM 1486 C C . TRP A 1 181 ? 17.513 1.907 -0.768 1.00 86.06 181 TRP A C 1
ATOM 1488 O O . TRP A 1 181 ? 18.050 2.166 -1.844 1.00 86.06 181 TRP A O 1
ATOM 1498 N N . TYR A 1 182 ? 18.115 1.222 0.208 1.00 83.44 182 TYR A N 1
ATOM 1499 C CA . TYR A 1 182 ? 19.501 0.762 0.144 1.00 83.44 182 TYR A CA 1
ATOM 1500 C C . TYR A 1 182 ? 19.659 -0.635 -0.477 1.00 83.44 182 TYR A C 1
ATOM 1502 O O . TYR A 1 182 ? 20.607 -0.870 -1.216 1.00 83.44 182 TYR A O 1
ATOM 1510 N N . ALA A 1 183 ? 18.750 -1.570 -0.185 1.00 74.88 183 ALA A N 1
ATOM 1511 C CA . ALA A 1 183 ? 18.880 -2.979 -0.564 1.00 74.88 183 ALA A CA 1
ATOM 1512 C C . ALA A 1 183 ? 18.406 -3.268 -1.991 1.00 74.88 183 ALA A C 1
ATOM 1514 O O . ALA A 1 183 ? 18.980 -4.119 -2.665 1.00 74.88 183 ALA A O 1
ATOM 1515 N N . ILE A 1 184 ? 17.371 -2.577 -2.475 1.00 68.50 184 ILE A N 1
ATOM 1516 C CA . ILE A 1 184 ? 16.910 -2.754 -3.854 1.00 68.50 184 ILE A CA 1
ATOM 1517 C C . ILE A 1 184 ? 17.646 -1.731 -4.691 1.00 68.50 184 ILE A C 1
ATOM 1519 O O . ILE A 1 184 ? 17.155 -0.620 -4.879 1.00 68.50 184 ILE A O 1
ATOM 1523 N N . ASP A 1 185 ? 18.841 -2.068 -5.174 1.00 62.09 185 ASP A N 1
ATOM 1524 C CA . ASP A 1 185 ? 19.594 -1.130 -6.006 1.00 62.09 185 ASP A CA 1
ATOM 1525 C C . ASP A 1 185 ? 19.105 -1.132 -7.463 1.00 62.09 185 ASP A C 1
ATOM 1527 O O . ASP A 1 185 ? 18.962 -0.074 -8.080 1.00 62.09 185 ASP A O 1
ATOM 1531 N N . THR A 1 186 ? 18.650 -2.253 -8.012 1.00 53.38 186 THR A N 1
ATOM 1532 C CA . THR A 1 186 ? 18.241 -2.288 -9.418 1.00 53.38 186 THR A CA 1
ATOM 1533 C C . THR A 1 186 ? 17.047 -3.201 -9.634 1.00 53.38 186 THR A C 1
ATOM 1535 O O . THR A 1 186 ? 17.077 -4.388 -9.339 1.00 53.38 186 THR A O 1
ATOM 1538 N N . VAL A 1 187 ? 15.981 -2.646 -10.222 1.00 58.38 187 VAL A N 1
ATOM 1539 C CA . VAL A 1 187 ? 15.073 -3.462 -11.031 1.00 58.38 187 VAL A CA 1
ATOM 1540 C C . VAL A 1 187 ? 15.929 -3.954 -12.193 1.00 58.38 187 VAL A C 1
ATOM 1542 O O . VAL A 1 187 ? 16.258 -3.178 -13.103 1.00 58.38 187 VAL A O 1
ATOM 1545 N N . ASP A 1 188 ? 16.415 -5.184 -12.104 1.00 57.59 188 ASP A N 1
ATOM 1546 C CA . ASP A 1 188 ? 17.169 -5.779 -13.191 1.00 57.59 188 ASP A CA 1
ATOM 1547 C C . ASP A 1 188 ? 16.226 -5.996 -14.365 1.00 57.59 188 ASP A C 1
ATOM 1549 O O . ASP A 1 188 ? 15.140 -6.544 -14.258 1.00 57.59 188 ASP A O 1
ATOM 1553 N N . VAL A 1 189 ? 16.630 -5.511 -15.532 1.00 53.28 189 VAL A N 1
ATOM 1554 C CA . VAL A 1 189 ? 15.806 -5.568 -16.753 1.00 53.28 189 VAL A CA 1
ATOM 1555 C C . VAL A 1 189 ? 15.487 -7.018 -17.124 1.00 53.28 189 VAL A C 1
ATOM 1557 O O . VAL A 1 189 ? 14.471 -7.308 -17.742 1.00 53.28 189 VAL A O 1
ATOM 1560 N N . ILE A 1 190 ? 16.350 -7.932 -16.686 1.00 49.28 190 ILE A N 1
ATOM 1561 C CA . ILE A 1 190 ? 16.230 -9.372 -16.872 1.00 49.28 190 ILE A CA 1
ATOM 1562 C C . ILE A 1 190 ? 15.058 -9.939 -16.048 1.00 49.28 190 ILE A C 1
ATOM 1564 O O . ILE A 1 190 ? 14.370 -10.830 -16.544 1.00 49.28 190 ILE A O 1
ATOM 1568 N N . SER A 1 191 ? 14.752 -9.382 -14.866 1.00 54.59 191 SER A N 1
ATOM 1569 C CA . SER A 1 191 ? 13.575 -9.772 -14.069 1.00 54.59 191 SER A CA 1
ATOM 1570 C C . SER A 1 191 ? 12.264 -9.135 -14.545 1.00 54.59 191 SER A C 1
ATOM 1572 O O . SER A 1 191 ? 11.193 -9.583 -14.152 1.00 54.59 191 SER A O 1
ATOM 1574 N N . LEU A 1 192 ? 12.311 -8.131 -15.433 1.00 53.75 192 LEU A N 1
ATOM 1575 C CA . LEU A 1 192 ? 11.119 -7.683 -16.171 1.00 53.75 192 LEU A CA 1
ATOM 1576 C C . LEU A 1 192 ? 10.764 -8.635 -17.327 1.00 53.75 192 LEU A C 1
ATOM 1578 O O . LEU A 1 192 ? 9.596 -8.745 -17.680 1.00 53.75 192 LEU A O 1
ATOM 1582 N N . ILE A 1 193 ? 11.758 -9.291 -17.941 1.00 51.47 193 ILE A N 1
ATOM 1583 C CA . ILE A 1 193 ? 11.575 -10.145 -19.133 1.00 51.47 193 ILE A CA 1
ATOM 1584 C C . ILE A 1 193 ? 11.212 -11.581 -18.745 1.00 51.47 193 ILE A C 1
ATOM 1586 O O . ILE A 1 193 ? 10.406 -12.224 -19.414 1.00 51.47 193 ILE A O 1
ATOM 1590 N N . LYS A 1 194 ? 11.786 -12.090 -17.653 1.00 47.56 194 LYS A N 1
ATOM 1591 C CA . LYS A 1 194 ? 11.228 -13.235 -16.941 1.00 47.56 194 LYS A CA 1
ATOM 1592 C C . LYS A 1 194 ? 10.480 -12.675 -15.744 1.00 47.56 194 LYS A C 1
ATOM 1594 O O . LYS A 1 194 ? 11.152 -12.407 -14.749 1.00 47.56 194 LYS A O 1
ATOM 1599 N N . PRO A 1 195 ? 9.144 -12.517 -15.802 1.00 49.44 195 PRO A N 1
ATOM 1600 C CA . PRO A 1 195 ? 8.380 -12.470 -14.574 1.00 49.44 195 PRO A CA 1
ATOM 1601 C C . PRO A 1 195 ? 8.680 -13.798 -13.884 1.00 49.44 195 PRO A C 1
ATOM 1603 O O . PRO A 1 195 ? 8.144 -14.840 -14.254 1.00 49.44 195 PRO A O 1
ATOM 1606 N N . SER A 1 196 ? 9.634 -13.793 -12.952 1.00 45.72 196 SER A N 1
ATOM 1607 C CA . SER A 1 196 ? 9.693 -14.822 -11.931 1.00 45.72 196 SER A CA 1
ATOM 1608 C C . SER A 1 196 ? 8.269 -14.905 -11.418 1.00 45.72 196 SER A C 1
ATOM 1610 O O . SER A 1 196 ? 7.690 -13.878 -11.050 1.00 45.72 196 SER A O 1
ATOM 1612 N N . THR A 1 197 ? 7.684 -16.086 -11.570 1.00 43.16 197 THR A N 1
ATOM 1613 C CA . THR A 1 197 ? 6.344 -16.423 -11.117 1.00 43.16 197 THR A CA 1
ATOM 1614 C C . THR A 1 197 ? 6.038 -15.686 -9.810 1.00 43.16 197 THR A C 1
ATOM 1616 O O . THR A 1 197 ? 6.918 -15.587 -8.954 1.00 43.16 197 THR A O 1
ATOM 1619 N N . PRO A 1 198 ? 4.812 -15.167 -9.614 1.00 48.16 198 PRO A N 1
ATOM 1620 C CA . PRO A 1 198 ? 4.415 -14.555 -8.340 1.00 48.16 198 PRO A CA 1
ATOM 1621 C C . PRO A 1 198 ? 4.538 -15.518 -7.139 1.00 48.16 198 PRO A C 1
ATOM 1623 O O . PRO A 1 198 ? 4.342 -15.113 -5.997 1.00 48.16 198 PRO A O 1
ATOM 1626 N N . GLU A 1 199 ? 4.900 -16.772 -7.395 1.00 42.66 199 GLU A N 1
ATOM 1627 C CA . GLU A 1 199 ? 5.254 -17.809 -6.444 1.00 42.66 199 GLU A CA 1
ATOM 1628 C C . GLU A 1 199 ? 6.764 -18.045 -6.435 1.00 42.66 199 GLU A C 1
ATOM 1630 O O . GLU A 1 199 ? 7.390 -18.199 -7.485 1.00 42.66 199 GLU A O 1
ATOM 1635 N N . THR A 1 200 ? 7.322 -18.150 -5.229 1.00 39.75 200 THR A N 1
ATOM 1636 C CA . THR A 1 200 ? 8.720 -18.494 -4.907 1.00 39.75 200 THR A CA 1
ATOM 1637 C C . THR A 1 200 ? 9.777 -17.412 -5.131 1.00 39.75 200 THR A C 1
ATOM 1639 O O . THR A 1 200 ? 10.862 -17.636 -5.654 1.00 39.75 200 THR A O 1
ATOM 1642 N N . SER A 1 201 ? 9.555 -16.258 -4.521 1.00 40.88 201 SER A N 1
ATOM 1643 C CA . SER A 1 201 ? 10.570 -15.826 -3.566 1.00 40.88 201 SER A CA 1
ATOM 1644 C C . SER A 1 201 ? 9.842 -15.352 -2.332 1.00 40.88 201 SER A C 1
ATOM 1646 O O . SER A 1 201 ? 9.217 -14.288 -2.343 1.00 40.88 201 SER A O 1
ATOM 1648 N N . ASP A 1 202 ? 9.946 -16.143 -1.269 1.00 40.78 202 ASP A N 1
ATOM 1649 C CA . ASP A 1 202 ? 10.123 -15.561 0.046 1.00 40.78 202 ASP A CA 1
ATOM 1650 C C . ASP A 1 202 ? 11.039 -14.356 -0.133 1.00 40.78 202 ASP A C 1
ATOM 1652 O O . ASP A 1 202 ? 12.189 -14.469 -0.569 1.00 40.78 202 ASP A O 1
ATOM 1656 N N . SER A 1 203 ? 10.417 -13.194 0.013 1.00 40.97 203 SER A N 1
ATOM 1657 C CA . SER A 1 203 ? 11.024 -11.884 -0.074 1.00 40.97 203 SER A CA 1
ATOM 1658 C C . SER A 1 203 ? 12.442 -11.965 0.473 1.00 40.97 203 SER A C 1
ATOM 1660 O O . SER A 1 203 ? 12.623 -12.449 1.593 1.00 40.97 203 SER A O 1
ATOM 1662 N N . GLY A 1 204 ? 13.435 -11.471 -0.276 1.00 47.12 204 GLY A N 1
ATOM 1663 C CA . GLY A 1 204 ? 14.761 -11.232 0.292 1.00 47.12 204 GLY A CA 1
ATOM 1664 C C . GLY A 1 204 ? 14.601 -10.663 1.712 1.00 47.12 204 GLY A C 1
ATOM 1665 O O . GLY A 1 204 ? 13.696 -9.847 1.934 1.00 47.12 204 GLY A O 1
ATOM 1666 N N . PRO A 1 205 ? 15.370 -11.175 2.684 1.00 46.72 205 PRO A N 1
ATOM 1667 C CA . PRO A 1 205 ? 14.993 -11.208 4.092 1.00 46.72 205 PRO A CA 1
ATOM 1668 C C . PRO A 1 205 ? 14.576 -9.821 4.595 1.00 46.72 205 PRO A C 1
ATOM 1670 O O . PRO A 1 205 ? 15.419 -8.991 4.925 1.00 46.72 205 PRO A O 1
ATOM 1673 N N . GLY A 1 206 ? 13.263 -9.565 4.689 1.00 57.47 206 GLY A N 1
ATOM 1674 C CA . GLY A 1 206 ? 12.731 -8.394 5.390 1.00 57.47 206 GLY A CA 1
ATOM 1675 C C . GLY A 1 206 ? 12.042 -7.277 4.616 1.00 57.47 206 GLY A C 1
ATOM 1676 O O . GLY A 1 206 ? 11.871 -6.219 5.212 1.00 57.47 206 GLY A O 1
ATOM 1677 N N . LEU A 1 207 ? 11.656 -7.445 3.349 1.00 64.62 207 LEU A N 1
ATOM 1678 C CA . LEU A 1 207 ? 10.985 -6.359 2.607 1.00 64.62 207 LEU A CA 1
ATOM 1679 C C . LEU A 1 207 ? 9.466 -6.242 2.855 1.00 64.62 207 LEU A C 1
ATOM 1681 O O . LEU A 1 207 ? 8.856 -5.271 2.407 1.00 64.62 207 LEU A O 1
ATOM 1685 N N . GLY A 1 208 ? 8.866 -7.192 3.582 1.00 74.38 208 GLY A N 1
ATOM 1686 C CA . GLY A 1 208 ? 7.522 -7.071 4.158 1.00 74.38 208 GLY A CA 1
ATOM 1687 C C . GLY A 1 208 ? 6.433 -6.608 3.181 1.00 74.38 208 GLY A C 1
ATOM 1688 O O . GLY A 1 208 ? 6.335 -7.065 2.039 1.00 74.38 208 GLY A O 1
ATOM 1689 N N . LEU A 1 209 ? 5.589 -5.682 3.645 1.00 79.31 209 LEU A N 1
ATOM 1690 C CA . LEU A 1 209 ? 4.493 -5.094 2.867 1.00 79.31 209 LEU A CA 1
ATOM 1691 C C . LEU A 1 209 ? 5.007 -4.208 1.714 1.00 79.31 209 LEU A C 1
ATOM 1693 O O . LEU A 1 209 ? 4.382 -4.134 0.655 1.00 79.31 209 LEU A O 1
ATOM 1697 N N . LEU A 1 210 ? 6.171 -3.581 1.887 1.00 82.75 210 LEU A N 1
ATOM 1698 C CA . LEU A 1 210 ? 6.774 -2.685 0.902 1.00 82.75 210 LEU A CA 1
ATOM 1699 C C . LEU A 1 210 ? 7.189 -3.421 -0.384 1.00 82.75 210 LEU A C 1
ATOM 1701 O O . LEU A 1 210 ? 6.991 -2.904 -1.485 1.00 82.75 210 LEU A O 1
ATOM 1705 N N . GLY A 1 211 ? 7.666 -4.663 -0.264 1.00 81.81 211 GLY A N 1
ATOM 1706 C CA . GLY A 1 211 ? 7.921 -5.539 -1.411 1.00 81.81 211 GLY A CA 1
ATOM 1707 C C . GLY A 1 211 ? 6.656 -5.838 -2.227 1.00 81.81 211 GLY A C 1
ATOM 1708 O O . GLY A 1 211 ? 6.701 -5.851 -3.458 1.00 81.81 211 GLY A O 1
ATOM 1709 N N . LYS A 1 212 ? 5.499 -5.986 -1.566 1.00 82.88 212 LYS A N 1
ATOM 1710 C CA . LYS A 1 212 ? 4.208 -6.196 -2.246 1.00 82.88 212 LYS A CA 1
ATOM 1711 C C . LYS A 1 212 ? 3.788 -4.961 -3.044 1.00 82.88 212 LYS A C 1
ATOM 1713 O O . LYS A 1 212 ? 3.394 -5.092 -4.201 1.00 82.88 212 LYS A O 1
ATOM 1718 N N . PHE A 1 213 ? 3.931 -3.765 -2.469 1.00 85.38 213 PHE A N 1
ATOM 1719 C CA . PHE A 1 213 ? 3.668 -2.512 -3.186 1.00 85.38 213 PHE A CA 1
ATOM 1720 C C . PHE A 1 213 ? 4.590 -2.332 -4.392 1.00 85.38 213 PHE A C 1
ATOM 1722 O O . PHE A 1 213 ? 4.118 -1.956 -5.465 1.00 85.38 213 PHE A O 1
ATOM 1729 N N . HIS A 1 214 ? 5.879 -2.647 -4.239 1.00 86.38 214 HIS A N 1
ATOM 1730 C CA . HIS A 1 214 ? 6.827 -2.617 -5.348 1.00 86.38 214 HIS A CA 1
ATOM 1731 C C . HIS A 1 214 ? 6.370 -3.521 -6.491 1.00 86.38 214 HIS A C 1
ATOM 1733 O O . HIS A 1 214 ? 6.300 -3.073 -7.631 1.00 86.38 214 HIS A O 1
ATOM 1739 N N . ASN A 1 215 ? 6.004 -4.766 -6.181 1.00 84.12 215 ASN A N 1
ATOM 1740 C CA . ASN A 1 215 ? 5.597 -5.739 -7.187 1.00 84.12 215 ASN A CA 1
ATOM 1741 C C . ASN A 1 215 ? 4.342 -5.282 -7.950 1.00 84.12 215 ASN A C 1
ATOM 1743 O O . ASN A 1 215 ? 4.307 -5.331 -9.175 1.00 84.12 215 ASN A O 1
ATOM 1747 N N . ILE A 1 216 ? 3.350 -4.730 -7.243 1.00 86.12 216 ILE A N 1
ATOM 1748 C CA . ILE A 1 216 ? 2.147 -4.157 -7.864 1.00 86.12 216 ILE A CA 1
ATOM 1749 C C . ILE A 1 216 ? 2.515 -3.008 -8.814 1.00 86.12 216 ILE A C 1
ATOM 1751 O O . ILE A 1 216 ? 2.051 -2.960 -9.952 1.00 86.12 216 ILE A O 1
ATOM 1755 N N . ILE A 1 217 ? 3.368 -2.080 -8.377 1.00 89.00 217 ILE A N 1
ATOM 1756 C CA . ILE A 1 217 ? 3.759 -0.924 -9.196 1.00 89.00 217 ILE A CA 1
ATOM 1757 C C . ILE A 1 217 ? 4.588 -1.363 -10.402 1.00 89.00 217 ILE A C 1
ATOM 1759 O O . ILE A 1 217 ? 4.388 -0.848 -11.504 1.00 89.00 217 ILE A O 1
ATOM 1763 N N . VAL A 1 218 ? 5.490 -2.328 -10.229 1.00 85.81 218 VAL A N 1
ATOM 1764 C CA . VAL A 1 218 ? 6.245 -2.934 -11.331 1.00 85.81 218 VAL A CA 1
ATOM 1765 C C . VAL A 1 218 ? 5.296 -3.602 -12.319 1.00 85.81 218 VAL A C 1
ATOM 1767 O O . VAL A 1 218 ? 5.403 -3.338 -13.510 1.00 85.81 218 VAL A O 1
ATOM 1770 N N . TYR A 1 219 ? 4.317 -4.372 -11.846 1.00 86.56 219 TYR A N 1
ATOM 1771 C CA . TYR A 1 219 ? 3.321 -5.021 -12.696 1.00 86.56 219 TYR A CA 1
ATOM 1772 C C . TYR A 1 219 ? 2.538 -4.012 -13.550 1.00 86.56 219 TYR A C 1
ATOM 1774 O O . TYR A 1 219 ? 2.433 -4.172 -14.764 1.00 86.56 219 TYR A O 1
ATOM 1782 N N . TYR A 1 220 ? 2.054 -2.918 -12.953 1.00 89.25 220 TYR A N 1
ATOM 1783 C CA . TYR A 1 220 ? 1.328 -1.882 -13.699 1.00 89.25 220 TYR A CA 1
ATOM 1784 C C . TYR A 1 220 ? 2.223 -1.023 -14.603 1.00 89.25 220 TYR A C 1
ATOM 1786 O O . TYR A 1 220 ? 1.742 -0.457 -15.584 1.00 89.25 220 TYR A O 1
ATOM 1794 N N . SER A 1 221 ? 3.518 -0.916 -14.299 1.00 87.69 221 SER A N 1
ATOM 1795 C CA . SER A 1 221 ? 4.476 -0.158 -15.112 1.00 87.69 221 SER A CA 1
ATOM 1796 C C . SER A 1 221 ? 5.156 -1.003 -16.198 1.00 87.69 221 SER A C 1
ATOM 1798 O O . SER A 1 221 ? 5.640 -0.446 -17.185 1.00 87.69 221 SER A O 1
ATOM 1800 N N . LEU A 1 222 ? 5.097 -2.337 -16.103 1.00 86.19 222 LEU A N 1
ATOM 1801 C CA . LEU A 1 222 ? 5.609 -3.301 -17.081 1.00 86.19 222 LEU A CA 1
ATOM 1802 C C . LEU A 1 222 ? 5.287 -2.955 -18.549 1.00 86.19 222 LEU A C 1
ATOM 1804 O O . LEU A 1 222 ? 6.236 -2.908 -19.332 1.00 86.19 222 LEU A O 1
ATOM 1808 N N . PRO A 1 223 ? 4.038 -2.636 -18.960 1.00 87.44 223 PRO A N 1
ATOM 1809 C CA . PRO A 1 223 ? 3.750 -2.309 -20.363 1.00 87.44 223 PRO A CA 1
ATOM 1810 C C . PRO A 1 223 ? 4.520 -1.078 -20.866 1.00 87.44 223 PRO A C 1
ATOM 1812 O O . PRO A 1 223 ? 4.904 -1.008 -22.034 1.00 87.44 223 PRO A O 1
ATOM 1815 N N . ILE A 1 224 ? 4.793 -0.113 -19.984 1.00 85.06 224 ILE A N 1
ATOM 1816 C CA . ILE A 1 224 ? 5.590 1.080 -20.298 1.00 85.06 224 ILE A CA 1
ATOM 1817 C C . ILE A 1 224 ? 7.066 0.693 -20.431 1.00 85.06 224 ILE A C 1
ATOM 1819 O O . ILE A 1 224 ? 7.739 1.123 -21.372 1.00 85.06 224 ILE A O 1
ATOM 1823 N N . GLY A 1 225 ? 7.559 -0.151 -19.520 1.00 83.75 225 GLY A N 1
ATOM 1824 C CA . GLY A 1 225 ? 8.908 -0.710 -19.572 1.00 83.75 225 GLY A CA 1
ATOM 1825 C C . GLY A 1 225 ? 9.164 -1.512 -20.851 1.00 83.75 225 GLY A C 1
ATOM 1826 O O . GLY A 1 225 ? 10.177 -1.295 -21.514 1.00 83.75 225 GLY A O 1
ATOM 1827 N N . GLU A 1 226 ? 8.227 -2.375 -21.250 1.00 84.69 226 GLU A N 1
ATOM 1828 C CA . GLU A 1 226 ? 8.296 -3.132 -22.502 1.00 84.69 226 GLU A CA 1
ATOM 1829 C C . GLU A 1 226 ? 8.283 -2.221 -23.728 1.00 84.69 226 GLU A C 1
ATOM 1831 O O . GLU A 1 226 ? 9.076 -2.417 -24.647 1.00 84.69 226 GLU A O 1
ATOM 1836 N N . ALA A 1 227 ? 7.411 -1.210 -23.754 1.00 84.38 227 ALA A N 1
ATOM 1837 C CA . ALA A 1 227 ? 7.364 -0.258 -24.857 1.00 84.38 227 ALA A CA 1
ATOM 1838 C C . ALA A 1 227 ? 8.696 0.499 -25.006 1.00 84.38 227 ALA A C 1
ATOM 1840 O O . ALA A 1 227 ? 9.171 0.697 -26.127 1.00 84.38 227 ALA A O 1
ATOM 1841 N N . LEU A 1 228 ? 9.326 0.882 -23.890 1.00 83.12 228 LEU A N 1
ATOM 1842 C CA . LEU A 1 228 ? 10.656 1.493 -23.880 1.00 83.12 228 LEU A CA 1
ATOM 1843 C C . LEU A 1 228 ? 11.731 0.513 -24.359 1.00 83.12 228 LEU A C 1
ATOM 1845 O O . LEU A 1 228 ? 12.519 0.866 -25.233 1.00 83.12 228 LEU A O 1
ATOM 1849 N N . LEU A 1 229 ? 11.739 -0.720 -23.850 1.00 82.12 229 LEU A N 1
ATOM 1850 C CA . LEU A 1 229 ? 12.721 -1.737 -24.227 1.00 82.12 229 LEU A CA 1
ATOM 1851 C C . LEU A 1 229 ? 12.621 -2.106 -25.712 1.00 82.12 229 LEU A C 1
ATOM 1853 O O . LEU A 1 229 ? 13.640 -2.161 -26.396 1.00 82.12 229 LEU A O 1
ATOM 1857 N N . ARG A 1 230 ? 11.404 -2.287 -26.242 1.00 83.88 230 ARG A N 1
ATOM 1858 C CA . ARG A 1 230 ? 11.177 -2.535 -27.675 1.00 83.88 230 ARG A CA 1
ATOM 1859 C C . ARG A 1 230 ? 11.706 -1.387 -28.530 1.00 83.88 230 ARG A C 1
ATOM 1861 O O . ARG A 1 230 ? 12.285 -1.639 -29.581 1.00 83.88 230 ARG A O 1
ATOM 1868 N N . ARG A 1 231 ? 11.568 -0.132 -28.079 1.00 81.06 231 ARG A N 1
ATOM 1869 C CA . ARG A 1 231 ? 12.167 1.021 -28.773 1.00 81.06 231 ARG A CA 1
ATOM 1870 C C . ARG A 1 231 ? 13.695 0.986 -28.738 1.00 81.06 231 ARG A C 1
ATOM 1872 O O . ARG A 1 231 ? 14.294 1.285 -29.762 1.00 81.06 231 ARG A O 1
ATOM 1879 N N . ILE A 1 232 ? 14.315 0.581 -27.625 1.00 78.00 232 ILE A N 1
ATOM 1880 C CA . ILE A 1 232 ? 15.779 0.394 -27.548 1.00 78.00 232 ILE A CA 1
ATOM 1881 C C . ILE A 1 232 ? 16.229 -0.675 -28.547 1.00 78.00 232 ILE A C 1
ATOM 1883 O O . ILE A 1 232 ? 17.104 -0.414 -29.366 1.00 78.00 232 ILE A O 1
ATOM 1887 N N . LEU A 1 233 ? 15.612 -1.857 -28.502 1.00 78.88 233 LEU A N 1
ATOM 1888 C CA . LEU A 1 233 ? 16.005 -3.003 -29.326 1.00 78.88 233 LEU A CA 1
ATOM 1889 C C . LEU A 1 233 ? 15.785 -2.756 -30.822 1.00 78.88 233 LEU A C 1
ATOM 1891 O O . LEU A 1 233 ? 16.610 -3.161 -31.635 1.00 78.88 233 LEU A O 1
ATOM 1895 N N . ASN A 1 234 ? 14.705 -2.064 -31.199 1.00 81.56 234 ASN A N 1
ATOM 1896 C CA . ASN A 1 234 ? 14.458 -1.714 -32.598 1.00 81.56 234 ASN A CA 1
ATOM 1897 C C . ASN A 1 234 ? 15.504 -0.731 -33.143 1.00 81.56 234 ASN A C 1
ATOM 1899 O O . ASN A 1 234 ? 15.878 -0.838 -34.308 1.00 81.56 234 ASN A O 1
ATOM 1903 N N . ILE A 1 235 ? 15.990 0.200 -32.313 1.00 73.12 235 ILE A N 1
ATOM 1904 C CA . ILE A 1 235 ? 17.071 1.120 -32.696 1.00 73.12 235 ILE A CA 1
ATOM 1905 C C . ILE A 1 235 ? 18.389 0.351 -32.857 1.00 73.12 235 ILE A C 1
ATOM 1907 O O . ILE A 1 235 ? 19.105 0.579 -33.826 1.00 73.12 235 ILE A O 1
ATOM 1911 N N . ASP A 1 236 ? 18.678 -0.590 -31.954 1.00 71.44 236 ASP A N 1
ATOM 1912 C CA . ASP A 1 236 ? 19.914 -1.387 -31.977 1.00 71.44 236 ASP A CA 1
ATOM 1913 C C . ASP A 1 236 ? 19.967 -2.341 -33.186 1.00 71.44 236 ASP A C 1
ATOM 1915 O O . ASP A 1 236 ? 20.989 -2.465 -33.858 1.00 71.44 236 ASP A O 1
ATOM 1919 N N . ARG A 1 237 ? 18.829 -2.955 -33.538 1.00 73.38 237 ARG A N 1
ATOM 1920 C CA . ARG A 1 237 ? 18.712 -3.839 -34.708 1.00 73.38 237 ARG A CA 1
ATOM 1921 C C . ARG A 1 237 ? 18.805 -3.090 -36.038 1.00 73.38 237 ARG A C 1
ATOM 1923 O O . ARG A 1 237 ? 19.310 -3.641 -37.005 1.00 73.38 237 ARG A O 1
ATOM 1930 N N . SER A 1 238 ? 18.335 -1.843 -36.098 1.00 66.94 238 SER A N 1
ATOM 1931 C CA . SER A 1 238 ? 18.445 -1.014 -37.307 1.00 66.94 238 SER A CA 1
ATOM 1932 C C . SER A 1 238 ? 19.879 -0.553 -37.590 1.00 66.94 238 SER A C 1
ATOM 1934 O O . SER A 1 238 ? 20.138 -0.017 -38.662 1.00 66.94 238 SER A O 1
ATOM 1936 N N . TYR A 1 239 ? 20.789 -0.714 -36.629 1.00 61.19 239 TYR A N 1
ATOM 1937 C CA . TYR A 1 239 ? 22.149 -0.187 -36.677 1.00 61.19 239 TYR A CA 1
ATOM 1938 C C . TYR A 1 239 ? 23.179 -1.199 -37.199 1.00 61.19 239 TYR A C 1
ATOM 1940 O O . TYR A 1 239 ? 24.262 -0.812 -37.622 1.00 61.19 239 TYR A O 1
ATOM 1948 N N . THR A 1 240 ? 22.865 -2.498 -37.187 1.00 62.94 240 THR A N 1
ATOM 1949 C CA . THR A 1 240 ? 23.849 -3.552 -37.485 1.00 62.94 240 THR A CA 1
ATOM 1950 C C . THR A 1 240 ? 24.196 -3.682 -38.975 1.00 62.94 240 THR A C 1
ATOM 1952 O O . THR A 1 240 ? 25.210 -4.293 -39.291 1.00 62.94 240 THR A O 1
ATOM 1955 N N . ASP A 1 241 ? 23.418 -3.070 -39.874 1.00 63.75 241 ASP A N 1
ATOM 1956 C CA . ASP A 1 241 ? 23.552 -3.258 -41.329 1.00 63.75 241 ASP A CA 1
ATOM 1957 C C . ASP A 1 241 ? 24.124 -2.041 -42.090 1.00 63.75 241 ASP A C 1
ATOM 1959 O O . ASP A 1 241 ? 24.227 -2.085 -43.313 1.00 63.75 241 ASP A O 1
ATOM 1963 N N . THR A 1 242 ? 24.492 -0.931 -41.431 1.00 59.41 242 THR A N 1
ATOM 1964 C CA . THR A 1 242 ? 24.971 0.285 -42.135 1.00 59.41 242 THR A CA 1
ATOM 1965 C C . THR A 1 242 ? 26.266 0.832 -41.522 1.00 59.41 242 THR A C 1
ATOM 1967 O O . THR A 1 242 ? 26.248 1.426 -40.450 1.00 59.41 242 THR A O 1
ATOM 1970 N N . GLU A 1 243 ? 27.403 0.637 -42.203 1.00 64.44 243 GLU A N 1
ATOM 1971 C CA . GLU A 1 243 ? 28.751 1.036 -41.738 1.00 64.44 243 GLU A CA 1
ATOM 1972 C C . GLU A 1 243 ? 29.010 2.559 -41.699 1.00 64.44 243 GLU A C 1
ATOM 1974 O O . GLU A 1 243 ? 30.039 2.995 -41.181 1.00 64.44 243 GLU A O 1
ATOM 1979 N N . GLU A 1 244 ? 28.096 3.401 -42.187 1.00 65.69 244 GLU A N 1
ATOM 1980 C CA . GLU A 1 244 ? 28.239 4.861 -42.116 1.00 65.69 244 GLU A CA 1
ATOM 1981 C C . GLU A 1 244 ? 27.523 5.440 -40.892 1.00 65.69 244 GLU A C 1
ATOM 1983 O O . GLU A 1 244 ? 26.310 5.633 -40.875 1.00 65.69 244 GLU A O 1
ATOM 1988 N N . TYR A 1 245 ? 28.314 5.728 -39.857 1.00 58.62 245 TYR A N 1
ATOM 1989 C CA . TYR A 1 245 ? 27.911 6.251 -38.552 1.00 58.62 245 TYR A CA 1
ATOM 1990 C C . TYR A 1 245 ? 27.268 7.652 -38.635 1.00 58.62 245 TYR A C 1
ATOM 1992 O O . TYR A 1 245 ? 27.989 8.647 -38.771 1.00 58.62 245 TYR A O 1
ATOM 2000 N N . PRO A 1 246 ? 25.948 7.811 -38.415 1.00 68.75 246 PRO A N 1
ATOM 2001 C CA . PRO A 1 246 ? 25.357 9.120 -38.215 1.00 68.75 246 PRO A CA 1
ATOM 2002 C C . PRO A 1 246 ? 25.383 9.440 -36.715 1.00 68.75 246 PRO A C 1
ATOM 2004 O O . PRO A 1 246 ? 24.778 8.752 -35.889 1.00 68.75 246 PRO A O 1
ATOM 2007 N N . VAL A 1 247 ? 26.057 10.534 -36.352 1.00 72.38 247 VAL A N 1
ATOM 2008 C CA . VAL A 1 247 ? 26.182 11.086 -34.983 1.00 72.38 247 VAL A CA 1
ATOM 2009 C C . VAL A 1 247 ? 24.827 11.186 -34.244 1.00 72.38 247 VAL A C 1
ATOM 2011 O O . VAL A 1 247 ? 24.773 11.161 -33.014 1.00 72.38 247 VAL A O 1
ATOM 2014 N N . SER A 1 248 ? 23.712 11.228 -34.979 1.00 74.50 248 SER A N 1
ATOM 2015 C CA . SER A 1 248 ? 22.345 11.265 -34.451 1.00 74.50 248 SER A CA 1
ATOM 2016 C C . SER A 1 248 ? 21.947 10.020 -33.644 1.00 74.50 248 SER A C 1
ATOM 2018 O O . SER A 1 248 ? 21.232 10.158 -32.652 1.00 74.50 248 SER A O 1
ATOM 2020 N N . VAL A 1 249 ? 22.439 8.819 -33.975 1.00 74.12 249 VAL A N 1
ATOM 2021 C CA . VAL A 1 249 ? 22.055 7.568 -33.279 1.00 74.12 249 VAL A CA 1
ATOM 2022 C C . VAL A 1 249 ? 22.616 7.515 -31.854 1.00 74.12 249 VAL A C 1
ATOM 2024 O O . VAL A 1 249 ? 21.931 7.083 -30.920 1.00 74.12 249 VAL A O 1
ATOM 2027 N N . GLY A 1 250 ? 23.830 8.037 -31.650 1.00 80.12 250 GLY A N 1
ATOM 2028 C CA . GLY A 1 250 ? 24.444 8.134 -30.323 1.00 80.12 250 GLY A CA 1
ATOM 2029 C C . GLY A 1 250 ? 23.623 8.994 -29.357 1.00 80.12 250 GLY A C 1
ATOM 2030 O O . GLY A 1 250 ? 23.463 8.641 -28.185 1.00 80.12 250 GLY A O 1
ATOM 2031 N N . ILE A 1 251 ? 23.023 10.074 -29.868 1.00 83.31 251 ILE A N 1
ATOM 2032 C CA . ILE A 1 251 ? 22.173 10.981 -29.088 1.00 83.31 251 ILE A CA 1
ATOM 2033 C C . ILE A 1 251 ? 20.891 10.262 -28.644 1.00 83.31 251 ILE A C 1
ATOM 2035 O O . ILE A 1 251 ? 20.542 10.314 -27.463 1.00 83.31 251 ILE A O 1
ATOM 2039 N N . TYR A 1 252 ? 20.224 9.520 -29.538 1.00 82.56 252 TYR A N 1
ATOM 2040 C CA . TYR A 1 252 ? 19.031 8.743 -29.174 1.00 82.56 252 TYR A CA 1
ATOM 2041 C C . TYR A 1 252 ? 19.331 7.684 -28.113 1.00 82.56 252 TYR A C 1
ATOM 2043 O O . TYR A 1 252 ? 18.557 7.535 -27.165 1.00 82.56 252 TYR A O 1
ATOM 2051 N N . ARG A 1 253 ? 20.474 6.995 -28.215 1.00 81.50 253 ARG A N 1
ATOM 2052 C CA . ARG A 1 253 ? 20.901 6.004 -27.218 1.00 81.50 253 ARG A CA 1
ATOM 2053 C C . ARG A 1 253 ? 21.144 6.638 -25.846 1.00 81.50 253 ARG A C 1
ATOM 2055 O O . ARG A 1 253 ? 20.719 6.075 -24.837 1.00 81.50 253 ARG A O 1
ATOM 2062 N N . MET A 1 254 ? 21.773 7.816 -25.793 1.00 85.56 254 MET A N 1
ATOM 2063 C CA . MET A 1 254 ? 21.952 8.560 -24.540 1.00 85.56 254 MET A CA 1
ATOM 2064 C C . MET A 1 254 ? 20.616 8.988 -23.929 1.00 85.56 254 MET A C 1
ATOM 2066 O O . MET A 1 254 ? 20.393 8.770 -22.737 1.00 85.56 254 MET A O 1
ATOM 2070 N N . ILE A 1 255 ? 19.718 9.553 -24.741 1.00 87.38 255 ILE A N 1
ATOM 2071 C CA . ILE A 1 255 ? 18.405 10.020 -24.287 1.00 87.38 255 ILE A CA 1
ATOM 2072 C C . ILE A 1 255 ? 17.576 8.847 -23.750 1.00 87.38 255 ILE A C 1
ATOM 2074 O O . ILE A 1 255 ? 17.065 8.919 -22.633 1.00 87.38 255 ILE A O 1
ATOM 2078 N N . LEU A 1 256 ? 17.482 7.734 -24.485 1.00 83.88 256 LEU A N 1
ATOM 2079 C CA . LEU A 1 256 ? 16.722 6.567 -24.027 1.00 83.88 256 LEU A CA 1
ATOM 2080 C C . LEU A 1 256 ? 17.345 5.911 -22.789 1.00 83.88 256 LEU A C 1
ATOM 2082 O O . LEU A 1 256 ? 16.621 5.516 -21.876 1.00 83.88 256 LEU A O 1
ATOM 2086 N N . GLY A 1 257 ? 18.678 5.851 -22.712 1.00 83.56 257 GLY A N 1
ATOM 2087 C CA . GLY A 1 257 ? 19.380 5.387 -21.517 1.00 83.56 257 GLY A CA 1
ATOM 2088 C C . GLY A 1 257 ? 19.083 6.255 -20.290 1.00 83.56 257 GLY A C 1
ATOM 2089 O O . GLY A 1 257 ? 18.896 5.733 -19.188 1.00 83.56 257 GLY A O 1
ATOM 2090 N N . PHE A 1 258 ? 18.975 7.574 -20.473 1.00 88.25 258 PHE A N 1
ATOM 2091 C CA . PHE A 1 258 ? 18.563 8.496 -19.417 1.00 88.25 258 PHE A CA 1
ATOM 2092 C C . PHE A 1 258 ? 17.119 8.243 -18.969 1.00 88.25 258 PHE A C 1
ATOM 2094 O O . PHE A 1 258 ? 16.884 8.071 -17.772 1.00 88.25 258 PHE A O 1
ATOM 2101 N N . PHE A 1 259 ? 16.173 8.132 -19.910 1.00 87.06 259 PHE A N 1
ATOM 2102 C CA . PHE A 1 259 ? 14.776 7.804 -19.601 1.00 87.06 259 PHE A CA 1
ATOM 2103 C C . PHE A 1 259 ? 14.653 6.495 -18.829 1.00 87.06 259 PHE A C 1
ATOM 2105 O O . PHE A 1 259 ? 13.894 6.415 -17.868 1.00 87.06 259 PHE A O 1
ATOM 2112 N N . PHE A 1 260 ? 15.437 5.485 -19.194 1.00 84.12 260 PHE A N 1
ATOM 2113 C CA . PHE A 1 260 ? 15.412 4.196 -18.519 1.00 84.12 260 PHE A CA 1
ATOM 2114 C C . PHE A 1 260 ? 15.933 4.269 -17.075 1.00 84.12 260 PHE A C 1
ATOM 2116 O O . PHE A 1 260 ? 15.329 3.715 -16.155 1.00 84.12 260 PHE A O 1
ATOM 2123 N N . ARG A 1 261 ? 17.026 5.008 -16.838 1.00 86.12 261 ARG A N 1
ATOM 2124 C CA . ARG A 1 261 ? 17.527 5.282 -15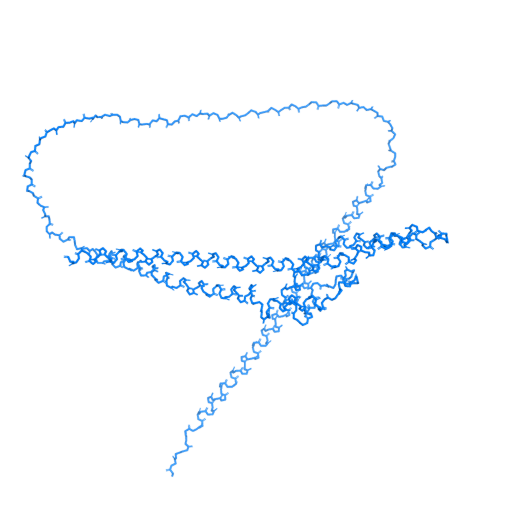.477 1.00 86.12 261 ARG A CA 1
ATOM 2125 C C . ARG A 1 261 ? 16.512 6.072 -14.655 1.00 86.12 261 ARG A C 1
ATOM 2127 O O . ARG A 1 261 ? 16.330 5.790 -13.471 1.00 86.12 261 ARG A O 1
ATOM 2134 N N . TRP A 1 262 ? 15.854 7.046 -15.278 1.00 88.69 262 TRP A N 1
ATOM 2135 C CA . TRP A 1 262 ? 14.826 7.854 -14.634 1.00 88.69 262 TRP A CA 1
ATOM 2136 C C . TRP A 1 262 ? 13.596 7.018 -14.269 1.00 88.69 262 TRP A C 1
ATOM 2138 O O . TRP A 1 262 ? 13.139 7.087 -13.134 1.00 88.69 262 TRP A O 1
ATOM 2148 N N . TYR A 1 263 ? 13.142 6.150 -15.173 1.00 87.56 263 TYR A N 1
ATOM 2149 C CA . TYR A 1 263 ? 12.054 5.199 -14.949 1.00 87.56 263 TYR A CA 1
ATOM 2150 C C . TYR A 1 263 ? 12.325 4.262 -13.760 1.00 87.56 263 TYR A C 1
ATOM 2152 O O . TYR A 1 263 ? 11.476 4.083 -12.890 1.00 87.56 263 TYR A O 1
ATOM 2160 N N . LYS A 1 264 ? 13.543 3.717 -13.644 1.00 84.75 264 LYS A N 1
ATOM 2161 C CA . LYS A 1 264 ? 13.913 2.897 -12.476 1.00 84.75 264 LYS A CA 1
ATOM 2162 C C . LYS A 1 264 ? 13.814 3.676 -11.164 1.00 84.75 264 LYS A C 1
ATOM 2164 O O . LYS A 1 264 ? 13.313 3.155 -10.169 1.00 84.75 264 LYS A O 1
ATOM 2169 N N . LYS A 1 265 ? 14.286 4.927 -11.154 1.00 88.56 265 LYS A N 1
ATOM 2170 C CA . LYS A 1 265 ? 14.186 5.799 -9.975 1.00 88.56 265 LYS A CA 1
ATOM 2171 C C . LYS A 1 265 ? 12.736 6.177 -9.673 1.00 88.56 265 LYS A C 1
ATOM 2173 O O . LYS A 1 265 ? 12.366 6.206 -8.502 1.00 88.56 265 LYS A O 1
ATOM 2178 N N . SER A 1 266 ? 11.915 6.423 -10.694 1.00 90.12 266 SER A N 1
ATOM 2179 C CA . SER A 1 266 ? 10.516 6.803 -10.507 1.00 90.12 266 SER A CA 1
ATOM 2180 C C . SER A 1 266 ? 9.700 5.669 -9.890 1.00 90.12 266 SER A C 1
ATOM 2182 O O . SER A 1 266 ? 8.972 5.939 -8.942 1.00 90.12 266 SER A O 1
ATOM 2184 N N . ILE A 1 267 ? 9.888 4.407 -10.302 1.00 89.38 267 ILE A N 1
ATOM 2185 C CA . ILE A 1 267 ? 9.233 3.253 -9.654 1.00 89.38 267 ILE A CA 1
ATOM 2186 C C . ILE A 1 267 ? 9.548 3.216 -8.157 1.00 89.38 267 ILE A C 1
ATOM 2188 O O . ILE A 1 267 ? 8.635 3.070 -7.342 1.00 89.38 267 ILE A O 1
ATOM 2192 N N . LYS A 1 268 ? 10.823 3.382 -7.773 1.00 88.81 268 LYS A N 1
ATOM 2193 C CA . LYS A 1 268 ? 11.217 3.390 -6.355 1.00 88.81 268 LYS A CA 1
ATOM 2194 C C . LYS A 1 268 ? 10.527 4.518 -5.588 1.00 88.81 268 LYS A C 1
ATOM 2196 O O . LYS A 1 268 ? 9.936 4.261 -4.543 1.00 88.81 268 LYS A O 1
ATOM 2201 N N . ILE A 1 269 ? 10.570 5.737 -6.128 1.00 91.25 269 ILE A N 1
ATOM 2202 C CA . ILE A 1 269 ? 9.965 6.923 -5.507 1.00 91.25 269 ILE A CA 1
ATOM 2203 C C . ILE A 1 269 ? 8.449 6.754 -5.373 1.00 91.25 269 ILE A C 1
ATOM 2205 O O . ILE A 1 269 ? 7.909 6.995 -4.299 1.00 91.25 269 ILE A O 1
ATOM 2209 N N . VAL A 1 270 ? 7.767 6.300 -6.427 1.00 92.62 270 VAL A N 1
ATOM 2210 C CA . VAL A 1 270 ? 6.314 6.077 -6.420 1.00 92.62 270 VAL A CA 1
ATOM 2211 C C . VAL A 1 270 ? 5.940 4.993 -5.415 1.00 92.62 270 VAL A C 1
ATOM 2213 O O . VAL A 1 270 ? 4.984 5.173 -4.671 1.00 92.62 270 VAL A O 1
ATOM 2216 N N . THR A 1 271 ? 6.719 3.912 -5.324 1.00 90.69 271 THR A N 1
ATOM 2217 C CA . THR A 1 271 ? 6.493 2.850 -4.329 1.00 90.69 271 THR A CA 1
ATOM 2218 C C . THR A 1 271 ? 6.551 3.390 -2.910 1.00 90.69 271 THR A C 1
ATOM 2220 O O . THR A 1 271 ? 5.638 3.155 -2.123 1.00 90.69 271 THR A O 1
ATOM 2223 N N . ILE A 1 272 ? 7.583 4.171 -2.597 1.00 90.81 272 ILE A N 1
ATOM 2224 C CA . ILE A 1 272 ? 7.739 4.779 -1.273 1.00 90.81 272 ILE A CA 1
ATOM 2225 C C . ILE A 1 272 ? 6.627 5.789 -1.008 1.00 90.81 272 ILE A C 1
ATOM 2227 O O . ILE A 1 272 ? 6.089 5.815 0.091 1.00 90.81 272 ILE A O 1
ATOM 2231 N N . LEU A 1 273 ? 6.244 6.589 -2.004 1.00 92.88 273 LEU A N 1
ATOM 2232 C CA . LEU A 1 273 ? 5.176 7.575 -1.867 1.00 92.88 273 LEU A CA 1
ATOM 2233 C C . LEU A 1 273 ? 3.827 6.908 -1.594 1.00 92.88 273 LEU A C 1
ATOM 2235 O O . LEU A 1 273 ? 3.124 7.330 -0.683 1.00 92.88 273 LEU A O 1
ATOM 2239 N N . VAL A 1 274 ? 3.474 5.857 -2.339 1.00 91.75 274 VAL A N 1
ATOM 2240 C CA . VAL A 1 274 ? 2.240 5.086 -2.118 1.00 91.75 274 VAL A CA 1
ATOM 2241 C C . VAL A 1 274 ? 2.260 4.429 -0.740 1.00 91.75 274 VAL A C 1
ATOM 2243 O O . VAL A 1 274 ? 1.260 4.480 -0.028 1.00 91.75 274 VAL A O 1
ATOM 2246 N N . TYR A 1 275 ? 3.401 3.874 -0.330 1.00 88.25 275 TYR A N 1
ATOM 2247 C CA . TYR A 1 275 ? 3.560 3.277 0.994 1.00 88.25 275 TYR A CA 1
ATOM 2248 C C . TYR A 1 275 ? 3.409 4.301 2.127 1.00 88.25 275 TYR A C 1
ATOM 2250 O O . TYR A 1 275 ? 2.724 4.056 3.119 1.00 88.25 275 TYR A O 1
ATOM 2258 N N . LEU A 1 276 ? 3.991 5.488 1.954 1.00 89.19 276 LEU A N 1
ATOM 2259 C CA . LEU A 1 276 ? 3.887 6.607 2.886 1.00 89.19 276 LEU A CA 1
ATOM 2260 C C . LEU A 1 276 ? 2.450 7.130 2.956 1.00 89.19 276 LEU A C 1
ATOM 2262 O O . LEU A 1 276 ? 1.926 7.327 4.050 1.00 89.19 276 LEU A O 1
ATOM 2266 N N . LEU A 1 277 ? 1.780 7.275 1.811 1.00 90.12 277 LEU A N 1
ATOM 2267 C CA . LEU A 1 277 ? 0.369 7.652 1.747 1.00 90.12 277 LEU A CA 1
ATOM 2268 C C . LEU A 1 277 ? -0.517 6.625 2.462 1.00 90.12 277 LEU A C 1
ATOM 2270 O O . LEU A 1 277 ? -1.432 7.011 3.182 1.00 90.12 277 LEU A O 1
ATOM 2274 N N . TYR A 1 278 ? -0.229 5.332 2.303 1.00 87.56 278 TYR A N 1
ATOM 2275 C CA . TYR A 1 278 ? -0.927 4.260 3.009 1.00 87.56 278 TYR A CA 1
ATOM 2276 C C . TYR A 1 278 ? -0.753 4.381 4.532 1.00 87.56 278 TYR A C 1
ATOM 2278 O O . TYR A 1 278 ? -1.745 4.375 5.262 1.00 87.56 278 TYR A O 1
ATOM 2286 N N . GLY A 1 279 ? 0.478 4.586 5.014 1.00 84.81 279 GLY A N 1
ATOM 2287 C CA . GLY A 1 279 ? 0.766 4.787 6.440 1.00 84.81 279 GLY A CA 1
ATOM 2288 C C . GLY A 1 279 ? 0.129 6.057 7.023 1.00 84.81 279 GLY A C 1
ATOM 2289 O O . GLY A 1 279 ? -0.508 6.012 8.079 1.00 84.81 279 GLY A O 1
ATOM 2290 N N . ILE A 1 280 ? 0.232 7.195 6.326 1.00 85.31 280 ILE A N 1
ATOM 2291 C CA . ILE A 1 280 ? -0.418 8.456 6.730 1.00 85.31 280 ILE A CA 1
ATOM 2292 C C . ILE A 1 280 ? -1.945 8.325 6.698 1.00 85.31 280 ILE A C 1
ATOM 2294 O O . ILE A 1 280 ? -2.628 8.800 7.605 1.00 85.31 280 ILE A O 1
ATOM 2298 N N . GLY A 1 281 ? -2.494 7.670 5.676 1.00 86.94 281 GLY A N 1
ATOM 2299 C CA . GLY A 1 281 ? -3.929 7.436 5.546 1.00 86.94 281 GLY A CA 1
ATOM 2300 C C . GLY A 1 281 ? -4.464 6.591 6.697 1.00 86.94 281 GLY A C 1
ATOM 2301 O O . GLY A 1 281 ? -5.438 6.978 7.341 1.00 86.94 281 GLY A O 1
ATOM 2302 N N . GLY A 1 282 ? -3.779 5.488 7.012 1.00 83.88 282 GLY A N 1
ATOM 2303 C CA . GLY A 1 282 ? -4.105 4.631 8.150 1.00 83.88 282 GLY A CA 1
ATOM 2304 C C . GLY A 1 282 ? -4.036 5.380 9.483 1.00 83.88 282 GLY A C 1
ATOM 2305 O O . GLY A 1 282 ? -5.008 5.388 10.233 1.00 83.88 282 GLY A O 1
ATOM 2306 N N . THR A 1 283 ? -2.934 6.081 9.765 1.00 82.00 283 THR A N 1
ATOM 2307 C CA . THR A 1 283 ? -2.783 6.861 11.012 1.00 82.00 283 THR A CA 1
ATOM 2308 C C . THR A 1 283 ? -3.834 7.964 11.152 1.00 82.00 283 THR A C 1
ATOM 2310 O O . THR A 1 283 ? -4.438 8.098 12.216 1.00 82.00 283 THR A O 1
ATOM 2313 N N . THR A 1 284 ? -4.109 8.714 10.082 1.00 85.62 284 THR A N 1
ATOM 2314 C CA . THR A 1 284 ? -5.128 9.778 10.077 1.00 85.62 284 THR A CA 1
ATOM 2315 C C . THR A 1 284 ? -6.521 9.203 10.316 1.00 85.62 284 THR A C 1
ATOM 2317 O O . THR A 1 284 ? -7.272 9.723 11.140 1.00 85.62 284 THR A O 1
ATOM 2320 N N . TYR A 1 285 ? -6.860 8.097 9.647 1.00 85.25 285 TYR A N 1
ATOM 2321 C CA . TYR A 1 285 ? -8.130 7.403 9.849 1.00 85.25 285 TYR A CA 1
ATOM 2322 C C . TYR A 1 285 ? -8.306 6.953 11.305 1.00 85.25 285 TYR A C 1
ATOM 2324 O O . TYR A 1 285 ? -9.345 7.217 11.913 1.00 85.25 285 TYR A O 1
ATOM 2332 N N . LEU A 1 286 ? -7.277 6.338 11.894 1.00 81.75 286 LEU A N 1
ATOM 2333 C CA . LEU A 1 286 ? -7.307 5.888 13.287 1.00 81.75 286 LEU A CA 1
ATOM 2334 C C . LEU A 1 286 ? -7.423 7.066 14.265 1.00 81.75 286 LEU A C 1
ATOM 2336 O O . LEU A 1 286 ? -8.163 6.972 15.243 1.00 81.75 286 LEU A O 1
ATOM 2340 N N . MET A 1 287 ? -6.758 8.192 13.987 1.00 81.88 287 MET A N 1
ATOM 2341 C CA . MET A 1 287 ? -6.881 9.414 14.787 1.00 81.88 287 MET A CA 1
ATOM 2342 C C . MET A 1 287 ? -8.314 9.961 14.761 1.00 81.88 287 MET A C 1
ATOM 2344 O O . MET A 1 287 ? -8.869 10.276 15.815 1.00 81.88 287 MET A O 1
ATOM 2348 N N . ILE A 1 288 ? -8.940 10.027 13.580 1.00 83.88 288 ILE A N 1
ATOM 2349 C CA . ILE A 1 288 ? -10.331 10.478 13.424 1.00 83.88 288 ILE A CA 1
ATOM 2350 C C . ILE A 1 288 ? -11.290 9.522 14.143 1.00 83.88 288 ILE A C 1
ATOM 2352 O O . ILE A 1 288 ? -12.169 9.975 14.877 1.00 83.88 288 ILE A O 1
ATOM 2356 N N . ALA A 1 289 ? -11.105 8.210 13.983 1.00 80.69 289 ALA A N 1
ATOM 2357 C CA . ALA A 1 289 ? -11.923 7.201 14.651 1.00 80.69 289 ALA A CA 1
ATOM 2358 C C . ALA A 1 289 ? -11.797 7.284 16.182 1.00 80.69 289 ALA A C 1
ATOM 2360 O O . ALA A 1 289 ? -12.806 7.265 16.888 1.00 80.69 289 ALA A O 1
ATOM 2361 N N . GLY A 1 290 ? -10.576 7.445 16.701 1.00 80.38 290 GLY A N 1
ATOM 2362 C CA . GLY A 1 290 ? -10.315 7.630 18.129 1.00 80.38 290 GLY A CA 1
ATOM 2363 C C . GLY A 1 290 ? -10.917 8.925 18.681 1.00 80.38 290 GLY A C 1
ATOM 2364 O O . GLY A 1 290 ? -11.511 8.923 19.760 1.00 80.38 290 GLY A O 1
ATOM 2365 N N . PHE A 1 291 ? -10.835 10.024 17.927 1.00 82.50 291 PHE A N 1
ATOM 2366 C CA . PHE A 1 291 ? -11.457 11.296 18.296 1.00 82.50 291 PHE A CA 1
ATOM 2367 C C . PHE A 1 291 ? -12.986 11.198 18.338 1.00 82.50 291 PHE A C 1
ATOM 2369 O O . PHE A 1 291 ? -13.603 11.567 19.339 1.00 82.50 291 PHE A O 1
ATOM 2376 N N . PHE A 1 292 ? -13.598 10.653 17.283 1.00 79.31 292 PHE A N 1
ATOM 2377 C CA . PHE A 1 292 ? -15.041 10.420 17.224 1.00 79.31 292 PHE A CA 1
ATOM 2378 C C . PHE A 1 292 ? -15.505 9.550 18.393 1.00 79.31 292 PHE A C 1
ATOM 2380 O O . PHE A 1 292 ? -16.495 9.853 19.059 1.00 79.31 292 PHE A O 1
ATOM 2387 N N . PHE A 1 293 ? -14.740 8.506 18.699 1.00 76.69 293 PHE A N 1
ATOM 2388 C CA . PHE A 1 293 ? -15.027 7.647 19.829 1.00 76.69 293 PHE A CA 1
ATOM 2389 C C . PHE A 1 293 ? -14.968 8.391 21.173 1.00 76.69 293 PHE A C 1
ATOM 2391 O O . PHE A 1 293 ? -15.900 8.285 21.975 1.00 76.69 293 PHE A O 1
ATOM 2398 N N . SER A 1 294 ? -13.922 9.188 21.402 1.00 79.75 294 SER A N 1
ATOM 2399 C CA . SER A 1 294 ? -13.791 10.022 22.603 1.00 79.75 294 SER A CA 1
ATOM 2400 C C . SER A 1 294 ? -14.985 10.972 22.771 1.00 79.75 294 SER A C 1
ATOM 2402 O O . SER A 1 294 ? -15.539 11.092 23.867 1.00 79.75 294 SER A O 1
ATOM 2404 N N . LEU A 1 295 ? -15.471 11.566 21.672 1.00 81.00 295 LEU A N 1
ATOM 2405 C CA . LEU A 1 295 ? -16.689 12.382 21.678 1.00 81.00 295 LEU A CA 1
ATOM 2406 C C . LEU A 1 295 ? -17.934 11.581 22.082 1.00 81.00 295 LEU A C 1
ATOM 2408 O O . LEU A 1 295 ? -18.713 12.047 22.916 1.00 81.00 295 LEU A O 1
ATOM 2412 N N . CYS A 1 296 ? -18.130 10.375 21.541 1.00 77.44 296 CYS A N 1
ATOM 2413 C CA . CYS A 1 296 ? -19.261 9.518 21.911 1.00 77.44 296 CYS A CA 1
ATOM 2414 C C . CYS A 1 296 ? -19.250 9.156 23.403 1.00 77.44 296 CYS A C 1
ATOM 2416 O O . CYS A 1 296 ? -20.295 9.203 24.062 1.00 77.44 296 CYS A O 1
ATOM 2418 N N . VAL A 1 297 ? -18.076 8.834 23.952 1.00 76.69 297 VAL A N 1
ATOM 2419 C CA . VAL A 1 297 ? -17.908 8.555 25.385 1.00 76.69 297 VAL A CA 1
ATOM 2420 C C . VAL A 1 297 ? -18.206 9.804 26.212 1.00 76.69 297 VAL A C 1
ATOM 2422 O O . VAL A 1 297 ? -19.018 9.739 27.137 1.00 76.69 297 VAL A O 1
ATOM 2425 N N . GLY A 1 298 ? -17.635 10.955 25.847 1.00 80.81 298 GLY A N 1
ATOM 2426 C CA . GLY A 1 298 ? -17.865 12.227 26.534 1.00 80.81 298 GLY A CA 1
ATOM 2427 C C . GLY A 1 298 ? -19.346 12.610 26.583 1.00 80.81 298 GLY A C 1
ATOM 2428 O O . GLY A 1 298 ? -19.879 12.901 27.655 1.00 80.81 298 GLY A O 1
ATOM 2429 N N . LEU A 1 299 ? -20.054 12.518 25.452 1.00 79.25 299 LEU A N 1
ATOM 2430 C CA . LEU A 1 299 ? -21.497 12.774 25.385 1.00 79.25 299 LEU A CA 1
ATOM 2431 C C . LEU A 1 299 ? -22.304 11.798 26.248 1.00 79.25 299 LEU A C 1
ATOM 2433 O O . LEU A 1 299 ? -23.269 12.200 26.904 1.00 79.25 299 LEU A O 1
ATOM 2437 N N . THR A 1 300 ? -21.905 10.527 26.283 1.00 79.00 300 THR A N 1
ATOM 2438 C CA . THR A 1 300 ? -22.562 9.509 27.112 1.00 79.00 300 THR A CA 1
ATOM 2439 C C . THR A 1 300 ? -22.394 9.817 28.600 1.00 79.00 300 THR A C 1
ATOM 2441 O O . THR A 1 300 ? -23.377 9.773 29.346 1.00 79.00 300 THR A O 1
ATOM 2444 N N . ILE A 1 301 ? -21.188 10.207 29.027 1.00 79.75 301 ILE A N 1
ATOM 2445 C CA . ILE A 1 301 ? -20.898 10.608 30.411 1.00 79.75 301 ILE A CA 1
ATOM 2446 C C . ILE A 1 301 ? -21.702 11.854 30.792 1.00 79.75 301 ILE A C 1
ATOM 2448 O O . ILE A 1 301 ? -22.397 11.834 31.806 1.00 79.75 301 ILE A O 1
ATOM 2452 N N . VAL A 1 302 ? -21.689 12.910 29.970 1.00 80.19 302 VAL A N 1
ATOM 2453 C CA . VAL A 1 302 ? -22.439 14.154 30.236 1.00 80.19 302 VAL A CA 1
ATOM 2454 C C . VAL A 1 302 ? -23.941 13.882 30.344 1.00 80.19 302 VAL A C 1
ATOM 2456 O O . VAL A 1 302 ? -24.604 14.356 31.271 1.00 80.19 302 VAL A O 1
ATOM 2459 N N . ARG A 1 303 ? -24.494 13.068 29.436 1.00 79.94 303 ARG A N 1
ATOM 2460 C CA . ARG A 1 303 ? -25.914 12.692 29.463 1.00 79.94 303 ARG A CA 1
ATOM 2461 C C . ARG A 1 303 ? -26.276 11.932 30.740 1.00 79.94 303 ARG A C 1
ATOM 2463 O O . ARG A 1 303 ? -27.345 12.167 31.306 1.00 79.94 303 ARG A O 1
ATOM 2470 N N . ARG A 1 304 ? -25.399 11.040 31.208 1.00 77.50 304 ARG A N 1
ATOM 2471 C CA . ARG A 1 304 ? -25.584 10.308 32.468 1.00 77.50 304 ARG A CA 1
ATOM 2472 C C . ARG A 1 304 ? -25.472 11.219 33.675 1.00 77.50 304 ARG A C 1
ATOM 2474 O O . ARG A 1 304 ? -26.355 11.173 34.523 1.00 77.50 304 ARG A O 1
ATOM 2481 N N . TYR A 1 305 ? -24.464 12.082 33.706 1.00 82.81 305 TYR A N 1
ATOM 2482 C CA . TYR A 1 305 ? -24.264 13.041 34.784 1.00 82.81 305 TYR A CA 1
ATOM 2483 C C . TYR A 1 305 ? -25.504 13.922 34.981 1.00 82.81 305 TYR A C 1
ATOM 2485 O O . TYR A 1 305 ? -26.004 14.045 36.097 1.00 82.81 305 TYR A O 1
ATOM 2493 N N . LYS A 1 306 ? -26.089 14.427 33.884 1.00 79.62 306 LYS A N 1
ATOM 2494 C CA . LYS A 1 306 ? -27.341 15.197 33.927 1.00 79.62 306 LYS A CA 1
ATOM 2495 C C . LYS A 1 306 ? -28.519 14.381 34.471 1.00 79.62 306 LYS A C 1
ATOM 2497 O O . LYS A 1 306 ? -29.296 14.895 35.270 1.00 79.62 306 LYS A O 1
ATOM 2502 N N . SER A 1 307 ? -28.647 13.114 34.070 1.00 74.75 307 SER A N 1
ATOM 2503 C CA . SER A 1 307 ? -29.695 12.224 34.588 1.00 74.75 307 SER A CA 1
ATOM 2504 C C . SER A 1 307 ? -29.542 11.966 36.089 1.00 74.75 307 SER A C 1
ATOM 2506 O O . SER A 1 307 ? -30.546 11.911 36.791 1.00 74.75 307 SER A O 1
ATOM 2508 N N . THR A 1 308 ? -28.313 11.811 36.584 1.00 76.9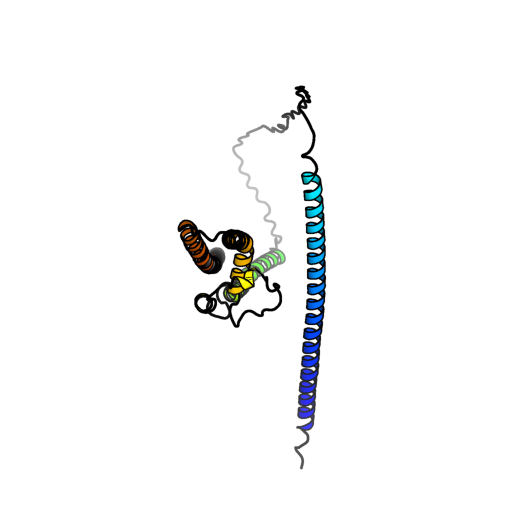4 308 THR A N 1
ATOM 2509 C CA . THR A 1 308 ? -28.041 11.616 38.014 1.00 76.94 308 THR A CA 1
ATOM 2510 C C . THR A 1 308 ? -28.327 12.888 38.807 1.00 76.94 308 THR A C 1
ATOM 2512 O O . THR A 1 308 ? -28.955 12.812 39.859 1.00 76.94 308 THR A O 1
ATOM 2515 N N . GLN A 1 309 ? -27.948 14.060 38.284 1.00 86.12 309 GLN A N 1
ATOM 2516 C CA . GLN A 1 309 ? -28.260 15.334 38.932 1.00 86.12 309 GLN A CA 1
ATOM 2517 C C . GLN A 1 309 ? -29.765 15.574 39.065 1.00 86.12 309 GLN A C 1
ATOM 2519 O O . GLN A 1 309 ? -30.200 16.004 40.125 1.00 86.12 309 GLN A O 1
ATOM 2524 N N . GLN A 1 310 ? -30.564 15.236 38.046 1.00 80.94 310 GLN A N 1
ATOM 2525 C CA . GLN A 1 310 ? -32.028 15.355 38.118 1.00 80.94 310 GLN A CA 1
ATOM 2526 C C . GLN A 1 310 ? -32.651 14.480 39.214 1.00 80.94 310 GLN A C 1
ATOM 2528 O O . GLN A 1 310 ? -33.631 14.878 39.836 1.00 80.94 310 GLN A O 1
ATOM 2533 N N . ILE A 1 311 ? -32.096 13.286 39.446 1.00 82.75 311 ILE A N 1
ATOM 2534 C CA . ILE A 1 311 ? -32.560 12.388 40.513 1.00 82.75 311 ILE A CA 1
ATOM 2535 C C . ILE A 1 311 ? -32.174 12.961 41.877 1.00 82.75 311 ILE A C 1
ATOM 2537 O O . ILE A 1 311 ? -33.000 12.980 42.783 1.00 82.75 311 ILE A O 1
ATOM 2541 N N . LEU A 1 312 ? -30.942 13.461 42.006 1.00 80.12 312 LEU A N 1
ATOM 2542 C CA . LEU A 1 312 ? -30.451 14.051 43.247 1.00 80.12 312 LEU A CA 1
ATOM 2543 C C . LEU A 1 312 ? -31.260 15.299 43.630 1.00 80.12 312 LEU A C 1
ATOM 2545 O O . LEU A 1 312 ? -31.685 15.418 44.770 1.00 80.12 312 LEU A O 1
ATOM 2549 N N . SER A 1 313 ? -31.545 16.185 42.670 1.00 85.50 313 SER A N 1
ATOM 2550 C CA . SER A 1 313 ? -32.341 17.397 42.898 1.00 85.50 313 SER A CA 1
ATOM 2551 C C . SER A 1 313 ? -33.817 17.138 43.200 1.00 85.50 313 SER A C 1
ATOM 2553 O O . SER A 1 313 ? -34.510 18.062 43.589 1.00 85.50 313 SER A O 1
ATOM 2555 N N . GLY A 1 314 ? -34.330 15.931 42.941 1.00 79.56 314 GLY A N 1
ATOM 2556 C CA . GLY A 1 314 ? -35.693 15.544 43.325 1.00 79.56 314 GLY A CA 1
ATOM 2557 C C . GLY A 1 314 ? -35.775 14.873 44.699 1.00 79.56 314 GLY A C 1
ATOM 2558 O O . GLY A 1 314 ? -36.874 14.568 45.154 1.00 79.56 314 GLY A O 1
ATOM 2559 N N . LEU A 1 315 ? -34.627 14.582 45.317 1.00 73.62 315 LEU A N 1
ATOM 2560 C CA . LEU A 1 315 ? -34.514 13.900 46.608 1.00 73.62 315 LEU A CA 1
ATOM 2561 C C . LEU A 1 315 ? -34.292 14.891 47.765 1.00 73.62 315 LEU A C 1
ATOM 2563 O O . LEU A 1 315 ? -34.588 14.556 48.910 1.00 73.62 315 LEU A O 1
ATOM 2567 N N . PHE A 1 316 ? -33.800 16.091 47.446 1.00 63.84 316 PHE A N 1
ATOM 2568 C CA . PHE A 1 316 ? -33.675 17.250 48.332 1.00 63.84 316 PHE A CA 1
ATOM 2569 C C . PHE A 1 316 ? -34.759 18.278 48.009 1.00 63.84 316 PHE A C 1
ATOM 2571 O O . PHE A 1 316 ? -35.231 18.936 48.960 1.00 63.84 316 PHE A O 1
#

pLDDT: mean 70.6, std 16.8, range [37.81, 95.19]